Protein AF-A0A8K1H179-F1 (afdb_monomer_lite)

Structure (mmCIF, N/CA/C/O backbone):
data_AF-A0A8K1H179-F1
#
_entry.id   AF-A0A8K1H179-F1
#
loop_
_atom_site.group_PDB
_atom_site.id
_atom_site.type_symbol
_atom_site.label_atom_id
_atom_site.label_alt_id
_atom_site.label_comp_id
_atom_site.label_asym_id
_atom_site.label_entity_id
_atom_site.label_seq_id
_atom_site.pdbx_PDB_ins_code
_atom_site.Cartn_x
_atom_site.Cartn_y
_atom_site.Cartn_z
_atom_site.occupancy
_atom_site.B_iso_or_equiv
_atom_site.auth_seq_id
_atom_site.auth_comp_id
_atom_site.auth_asym_id
_atom_site.auth_atom_id
_atom_site.pdbx_PDB_model_num
ATOM 1 N N . MET A 1 1 ? -8.768 -0.329 31.921 1.00 47.44 1 MET A N 1
ATOM 2 C CA . MET A 1 1 ? -7.854 0.063 30.823 1.00 47.44 1 MET A CA 1
ATOM 3 C C . MET A 1 1 ? -7.471 -1.113 29.914 1.00 47.44 1 MET A C 1
ATOM 5 O O . MET A 1 1 ? -7.525 -0.933 28.707 1.00 47.44 1 MET A O 1
ATOM 9 N N . SER A 1 2 ? -7.190 -2.325 30.430 1.00 61.22 2 SER A N 1
ATOM 10 C CA . SER A 1 2 ? -6.716 -3.461 29.601 1.00 61.22 2 SER A CA 1
ATOM 11 C C . SER A 1 2 ? -7.676 -3.922 28.488 1.00 61.22 2 SER A C 1
ATOM 13 O O . SER A 1 2 ? -7.242 -4.126 27.359 1.00 61.22 2 SER A O 1
ATOM 15 N N . LYS A 1 3 ? -8.986 -4.017 28.760 1.00 60.38 3 LYS A N 1
ATOM 16 C CA . LYS A 1 3 ? -9.976 -4.517 27.784 1.00 60.38 3 LYS A CA 1
ATOM 17 C C . LYS A 1 3 ? -10.164 -3.601 26.563 1.00 60.38 3 LYS A C 1
ATOM 19 O O . LYS A 1 3 ? -10.427 -4.090 25.474 1.00 60.38 3 LYS A O 1
ATOM 24 N N . LEU A 1 4 ? -10.004 -2.283 26.726 1.00 60.94 4 LEU A N 1
ATOM 25 C CA . LEU A 1 4 ? -10.132 -1.318 25.624 1.00 60.94 4 LEU A CA 1
ATOM 26 C C . LEU A 1 4 ? -8.910 -1.369 24.698 1.00 60.94 4 LEU A C 1
ATOM 28 O O . LEU A 1 4 ? -9.071 -1.432 23.484 1.00 60.94 4 LEU A O 1
ATOM 32 N N . ASN A 1 5 ? -7.707 -1.438 25.276 1.00 73.69 5 ASN A N 1
ATOM 33 C CA . ASN A 1 5 ? -6.470 -1.617 24.512 1.00 73.69 5 ASN A CA 1
ATOM 34 C C . ASN A 1 5 ? -6.493 -2.931 23.720 1.00 73.69 5 ASN A C 1
ATOM 36 O O . ASN A 1 5 ? -6.040 -2.974 22.581 1.00 73.69 5 ASN A O 1
ATOM 40 N N . GLN A 1 6 ? -7.085 -3.984 24.290 1.00 77.19 6 GLN A N 1
ATOM 41 C CA . GLN A 1 6 ? -7.263 -5.261 23.608 1.00 77.19 6 GLN A CA 1
ATOM 42 C C . GLN A 1 6 ? -8.218 -5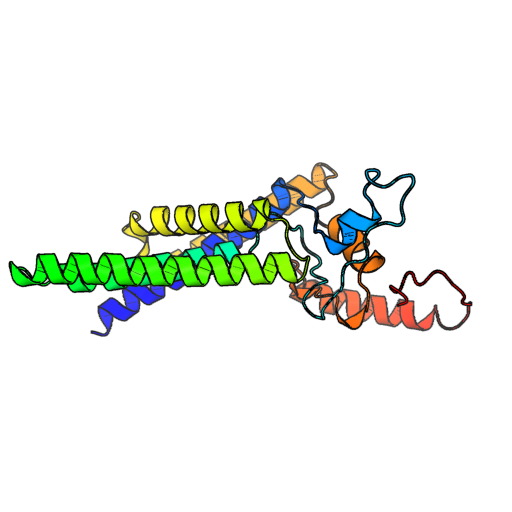.162 22.407 1.00 77.19 6 GLN A C 1
ATOM 44 O O . GLN A 1 6 ? -7.924 -5.727 21.356 1.00 77.19 6 GLN A O 1
ATOM 49 N N . VAL A 1 7 ? -9.329 -4.425 22.523 1.00 79.31 7 VAL A N 1
ATOM 50 C CA . VAL A 1 7 ? -10.270 -4.216 21.406 1.00 79.31 7 VAL A CA 1
ATOM 51 C C . VAL A 1 7 ? -9.622 -3.404 20.285 1.00 79.31 7 VAL A C 1
ATOM 53 O O . VAL A 1 7 ? -9.700 -3.808 19.128 1.00 79.31 7 VAL A O 1
ATOM 56 N N . VAL A 1 8 ? -8.938 -2.304 20.614 1.00 82.19 8 VAL A N 1
ATOM 57 C CA . VAL A 1 8 ? -8.233 -1.476 19.619 1.00 82.19 8 VAL A CA 1
ATOM 58 C C . VAL A 1 8 ? -7.116 -2.273 18.947 1.00 82.19 8 VAL A C 1
ATOM 60 O O . VAL A 1 8 ? -7.053 -2.308 17.723 1.00 82.19 8 VAL A O 1
ATOM 63 N N . GLY A 1 9 ? -6.297 -2.995 19.716 1.00 82.62 9 GLY A N 1
ATOM 64 C CA . GLY A 1 9 ? -5.246 -3.852 19.162 1.00 82.62 9 GLY A CA 1
ATOM 65 C C . GLY A 1 9 ? -5.798 -4.952 18.251 1.00 82.62 9 GLY A C 1
ATOM 66 O O . GLY A 1 9 ? -5.264 -5.189 17.173 1.00 82.62 9 GLY A O 1
ATOM 67 N N . THR A 1 10 ? -6.922 -5.570 18.626 1.00 82.06 10 THR A N 1
ATOM 68 C CA . THR A 1 10 ? -7.594 -6.576 17.787 1.00 82.06 10 THR A CA 1
ATOM 69 C C . THR A 1 10 ? -8.101 -5.963 16.481 1.00 82.06 10 THR A C 1
ATOM 71 O O . THR A 1 10 ? -7.884 -6.538 15.417 1.00 82.06 10 THR A O 1
ATOM 74 N N . LYS A 1 11 ? -8.718 -4.773 16.532 1.00 82.50 11 LYS A N 1
ATOM 75 C CA . LYS A 1 11 ? -9.132 -4.034 15.329 1.00 82.50 11 LYS A CA 1
ATOM 76 C C . LYS A 1 11 ? -7.948 -3.736 14.413 1.00 82.50 11 LYS A C 1
ATOM 78 O O . LYS A 1 11 ? -8.041 -3.984 13.218 1.00 82.50 11 LYS A O 1
ATOM 83 N N . MET A 1 12 ? -6.835 -3.256 14.969 1.00 85.00 12 MET A N 1
ATOM 84 C CA . MET A 1 12 ? -5.631 -2.948 14.194 1.00 85.00 12 MET A CA 1
ATOM 85 C C . MET A 1 12 ? -5.096 -4.179 13.458 1.00 85.00 12 MET A C 1
ATOM 87 O O . MET A 1 12 ? -4.780 -4.081 12.278 1.00 85.00 12 MET A O 1
ATOM 91 N N . ILE A 1 13 ? -5.048 -5.340 14.122 1.00 85.38 13 ILE A N 1
ATOM 92 C CA . ILE A 1 13 ? -4.615 -6.597 13.493 1.00 85.38 13 ILE A CA 1
ATOM 93 C C . ILE A 1 13 ? -5.549 -6.971 12.338 1.00 85.38 13 ILE A C 1
ATOM 95 O O . ILE A 1 13 ? -5.079 -7.288 11.250 1.00 85.38 13 ILE A O 1
ATOM 99 N N . TRP A 1 14 ? -6.867 -6.907 12.541 1.00 86.31 14 TRP A N 1
ATOM 100 C CA . TRP A 1 14 ? -7.834 -7.237 11.490 1.00 86.31 14 TRP A CA 1
ATOM 101 C C . TRP A 1 14 ? -7.740 -6.315 10.282 1.00 86.31 14 TRP A C 1
ATOM 103 O O . TRP A 1 14 ? -7.722 -6.789 9.148 1.00 86.31 14 TRP A O 1
ATOM 113 N N . VAL A 1 15 ? -7.663 -5.012 10.532 1.00 87.50 15 VAL A N 1
ATOM 114 C CA . VAL A 1 15 ? -7.567 -3.989 9.492 1.00 87.50 15 VAL A CA 1
ATOM 115 C C . VAL A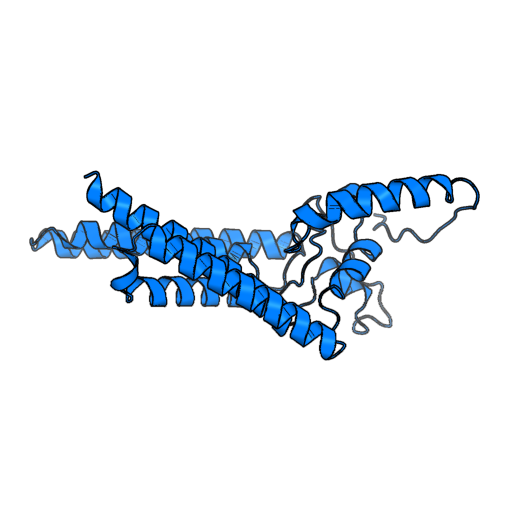 1 15 ? -6.243 -4.100 8.731 1.00 87.50 15 VAL A C 1
ATOM 117 O O . VAL A 1 15 ? -6.239 -3.923 7.516 1.00 87.50 15 VAL A O 1
ATOM 120 N N . ALA A 1 16 ? -5.147 -4.471 9.400 1.00 87.75 16 ALA A N 1
ATOM 121 C CA . ALA A 1 16 ? -3.875 -4.767 8.742 1.00 87.75 16 ALA A CA 1
ATOM 122 C C . ALA A 1 16 ? -3.967 -6.021 7.857 1.00 87.75 16 ALA A C 1
ATOM 124 O O . ALA A 1 16 ? -3.700 -5.940 6.664 1.00 87.75 16 ALA A O 1
ATOM 125 N N . VAL A 1 17 ? -4.430 -7.154 8.399 1.00 89.00 17 VAL A N 1
ATOM 126 C CA . VAL A 1 17 ? -4.535 -8.428 7.657 1.00 89.00 17 VAL A CA 1
ATOM 127 C C . VAL A 1 17 ? -5.439 -8.295 6.431 1.00 89.00 17 VAL A C 1
ATOM 129 O O . VAL A 1 17 ? -5.088 -8.730 5.336 1.00 89.00 17 VAL A O 1
ATOM 132 N N . ILE A 1 18 ? -6.614 -7.692 6.602 1.00 88.94 18 ILE A N 1
ATOM 133 C CA . ILE A 1 18 ? -7.578 -7.526 5.512 1.00 88.94 18 ILE A CA 1
ATOM 134 C C . ILE A 1 18 ? -7.112 -6.439 4.541 1.00 88.94 18 ILE A C 1
ATOM 136 O O . ILE A 1 18 ? -7.264 -6.598 3.332 1.00 88.94 18 ILE A O 1
ATOM 140 N N . GLY A 1 19 ? -6.520 -5.356 5.049 1.00 90.19 19 GLY A N 1
ATOM 141 C CA . GLY A 1 19 ? -5.941 -4.295 4.229 1.00 90.19 19 GLY A CA 1
AT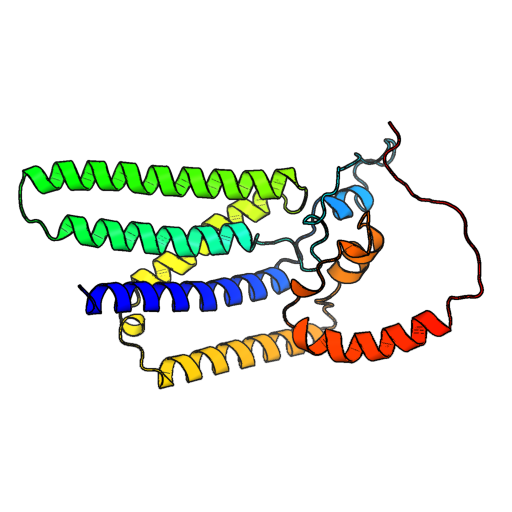OM 142 C C . GLY A 1 19 ? -4.835 -4.814 3.315 1.00 90.19 19 GLY A C 1
ATOM 143 O O . GLY A 1 19 ? -4.870 -4.550 2.114 1.00 90.19 19 GLY A O 1
ATOM 144 N N . ASP A 1 20 ? -3.913 -5.616 3.845 1.00 90.50 20 ASP A N 1
ATOM 145 C CA . ASP A 1 20 ? -2.842 -6.249 3.070 1.00 90.50 20 ASP A CA 1
ATOM 146 C C . ASP A 1 20 ? -3.401 -7.226 2.035 1.00 90.50 20 ASP A C 1
ATOM 148 O O . ASP A 1 20 ? -2.954 -7.247 0.885 1.00 90.50 20 ASP A O 1
ATOM 152 N N . TRP A 1 21 ? -4.429 -7.991 2.406 1.00 93.50 21 TRP A N 1
ATOM 153 C CA . TRP A 1 21 ? -5.114 -8.877 1.474 1.00 93.50 21 TRP A CA 1
ATOM 154 C C . TRP A 1 21 ? -5.761 -8.103 0.318 1.00 93.50 21 TRP A C 1
ATOM 156 O O . TRP A 1 21 ? -5.543 -8.445 -0.843 1.00 93.50 21 TRP A O 1
ATOM 166 N N . PHE A 1 22 ? -6.490 -7.016 0.590 1.00 93.44 22 PHE A N 1
ATOM 167 C CA . PHE A 1 22 ? -7.056 -6.175 -0.469 1.00 93.44 22 PHE A CA 1
ATOM 168 C C . PHE A 1 22 ? -5.966 -5.514 -1.314 1.00 93.44 22 PHE A C 1
ATOM 170 O O . PHE A 1 22 ? -6.097 -5.471 -2.537 1.00 93.44 22 PHE A O 1
ATOM 177 N N . ASN A 1 23 ? -4.873 -5.043 -0.701 1.00 93.38 23 ASN A N 1
ATOM 178 C CA . ASN A 1 23 ? -3.737 -4.492 -1.439 1.00 93.38 23 ASN A CA 1
ATOM 179 C C . ASN A 1 23 ? -3.181 -5.512 -2.436 1.00 93.38 23 ASN A C 1
ATOM 181 O O . ASN A 1 23 ? -2.902 -5.164 -3.584 1.00 93.38 23 ASN A O 1
ATOM 185 N N . LEU A 1 24 ? -3.057 -6.769 -2.008 1.00 91.62 24 LEU A N 1
ATOM 186 C CA . LEU A 1 24 ? -2.592 -7.858 -2.848 1.00 91.62 24 LEU A CA 1
ATOM 187 C C . LEU A 1 24 ? -3.543 -8.122 -4.021 1.00 91.62 24 LEU A C 1
ATOM 189 O O . LEU A 1 24 ? -3.104 -8.135 -5.171 1.00 91.62 24 LEU A O 1
ATOM 193 N N . ILE A 1 25 ? -4.838 -8.292 -3.744 1.00 92.75 25 ILE A N 1
ATOM 194 C CA . ILE A 1 25 ? -5.848 -8.549 -4.778 1.00 92.75 25 ILE A CA 1
ATOM 195 C C . ILE A 1 25 ? -5.900 -7.394 -5.786 1.00 92.75 25 ILE A C 1
ATOM 197 O O . ILE A 1 25 ? -5.886 -7.630 -6.993 1.00 92.75 25 ILE A O 1
ATOM 201 N N . PHE A 1 26 ? -5.878 -6.140 -5.328 1.00 93.19 26 PHE A N 1
ATOM 202 C CA . PHE A 1 26 ? -5.884 -4.987 -6.228 1.00 93.19 26 PHE A CA 1
ATOM 203 C C . PHE A 1 26 ? -4.612 -4.881 -7.069 1.00 93.19 26 PHE A C 1
ATOM 205 O O . PHE A 1 26 ? -4.709 -4.545 -8.247 1.00 93.19 26 PHE A O 1
ATOM 212 N N . LYS A 1 27 ? -3.439 -5.232 -6.531 1.00 92.00 27 LYS A N 1
ATOM 213 C CA . LYS A 1 27 ? -2.199 -5.299 -7.325 1.00 92.00 27 LYS A CA 1
ATOM 214 C C . LYS A 1 27 ? -2.292 -6.277 -8.482 1.00 92.00 27 LYS A C 1
ATOM 216 O O . LYS A 1 27 ? -1.782 -5.984 -9.562 1.00 92.00 27 LYS A O 1
ATOM 221 N N . TRP A 1 28 ? -2.952 -7.407 -8.267 1.00 90.69 28 TRP A N 1
ATOM 222 C CA . TRP A 1 28 ? -3.183 -8.403 -9.306 1.00 90.69 28 TRP A CA 1
ATOM 223 C C . TRP A 1 28 ? -4.234 -7.987 -10.332 1.00 90.69 28 TRP A C 1
ATOM 225 O O . TRP A 1 28 ? -4.175 -8.468 -11.450 1.00 90.69 28 TRP A O 1
ATOM 235 N N . ILE A 1 29 ? -5.172 -7.106 -9.981 1.00 91.94 29 ILE A N 1
ATOM 236 C CA . ILE A 1 29 ? -6.224 -6.641 -10.899 1.00 91.94 29 ILE A CA 1
ATOM 237 C C . ILE A 1 29 ? -5.774 -5.420 -11.708 1.00 91.94 29 ILE A C 1
ATOM 239 O O . ILE A 1 29 ? -6.128 -5.292 -12.875 1.00 91.94 29 ILE A O 1
ATOM 243 N N . LEU A 1 30 ? -5.020 -4.501 -11.099 1.00 92.38 30 LEU A N 1
ATOM 244 C CA . LEU A 1 30 ? -4.744 -3.184 -11.680 1.00 92.38 30 LEU A CA 1
ATOM 245 C C . LEU A 1 30 ? -3.488 -3.130 -12.558 1.00 92.38 30 LEU A C 1
ATOM 247 O O . LEU A 1 30 ? -3.302 -2.131 -13.246 1.00 92.38 30 LEU A O 1
ATOM 251 N N . PHE A 1 31 ? -2.611 -4.141 -12.512 1.00 90.50 31 PHE A N 1
ATOM 252 C CA . PHE A 1 31 ? -1.390 -4.219 -13.339 1.00 90.50 31 PHE A CA 1
ATOM 253 C C . PHE A 1 31 ? -0.568 -2.915 -13.363 1.00 90.50 31 PHE A C 1
ATOM 255 O O . PHE A 1 31 ? -0.019 -2.501 -14.381 1.00 90.50 31 PHE A O 1
ATOM 262 N N . GLY A 1 32 ? -0.469 -2.238 -12.216 1.00 92.62 32 GLY A N 1
ATOM 263 C CA . GLY A 1 32 ? 0.179 -0.931 -12.152 1.00 92.62 32 GLY A CA 1
ATOM 264 C C . GLY A 1 32 ? 1.680 -0.995 -12.446 1.00 92.62 32 GLY A C 1
ATOM 265 O O . GLY A 1 32 ? 2.419 -1.692 -11.749 1.00 92.62 32 GLY A O 1
ATOM 266 N N . HIS A 1 33 ? 2.149 -0.203 -13.411 1.00 94.12 33 HIS A N 1
ATOM 267 C CA . HIS A 1 33 ? 3.579 0.040 -13.627 1.00 94.12 33 HIS A CA 1
ATOM 268 C C . HIS A 1 33 ? 4.194 0.877 -12.493 1.00 94.12 33 HIS A C 1
ATOM 270 O O . HIS A 1 33 ? 3.481 1.549 -11.744 1.00 94.12 33 HIS A O 1
ATOM 276 N N . ARG A 1 34 ? 5.526 0.867 -12.384 1.00 94.38 34 ARG A N 1
ATOM 277 C CA . ARG A 1 34 ? 6.293 1.742 -11.492 1.00 94.38 34 ARG A CA 1
ATOM 278 C C . ARG A 1 34 ? 7.133 2.726 -12.298 1.00 94.38 34 ARG A C 1
ATOM 280 O O . ARG A 1 34 ? 7.608 2.341 -13.366 1.00 94.38 34 ARG A O 1
ATOM 287 N N . PRO A 1 35 ? 7.351 3.951 -11.792 1.00 94.19 35 PRO A N 1
ATOM 288 C CA . PRO A 1 35 ? 8.087 4.981 -12.520 1.00 94.19 35 PRO A CA 1
ATOM 289 C C . PRO A 1 35 ? 9.471 4.537 -13.016 1.00 94.19 35 PRO A C 1
ATOM 291 O O . PRO A 1 35 ? 9.768 4.747 -14.189 1.00 94.19 35 PRO A O 1
ATOM 294 N N . TYR A 1 36 ? 10.270 3.866 -12.174 1.00 90.75 36 TYR A N 1
ATOM 295 C CA . TYR A 1 36 ? 11.667 3.538 -12.501 1.00 90.75 36 TYR A CA 1
ATOM 296 C C . TYR A 1 36 ? 11.851 2.630 -13.729 1.00 90.75 36 TYR A C 1
ATOM 298 O O . TYR A 1 36 ? 12.811 2.813 -14.471 1.00 90.75 36 TYR A O 1
ATOM 306 N N . TRP A 1 37 ? 10.934 1.688 -13.987 1.00 91.75 37 TRP A N 1
ATOM 307 C CA . TRP A 1 37 ? 10.954 0.906 -15.233 1.00 91.75 37 TRP A CA 1
ATOM 308 C C . TRP A 1 37 ? 10.079 1.519 -16.322 1.00 91.75 37 TRP A C 1
ATOM 310 O O . TRP A 1 37 ? 10.368 1.374 -17.504 1.00 91.75 37 TRP A O 1
ATOM 320 N N . TRP A 1 38 ? 8.995 2.201 -15.950 1.00 93.62 38 TRP A N 1
ATOM 321 C CA . TRP A 1 38 ? 8.059 2.769 -16.916 1.00 93.62 38 TRP A CA 1
ATOM 322 C C . TRP A 1 38 ? 8.716 3.843 -17.782 1.00 93.62 38 TRP A C 1
ATOM 324 O O . TRP A 1 38 ? 8.476 3.872 -18.984 1.00 93.62 38 TRP A O 1
ATOM 334 N N . VAL A 1 39 ? 9.581 4.678 -17.196 1.00 91.69 39 VAL A N 1
ATOM 335 C CA . VAL A 1 39 ? 10.298 5.733 -17.930 1.00 91.69 39 VAL A CA 1
ATOM 336 C C . VAL A 1 39 ? 11.211 5.174 -19.028 1.00 91.69 39 VAL A C 1
ATOM 338 O O . VAL A 1 39 ? 11.448 5.845 -20.025 1.00 91.69 39 VAL A O 1
ATOM 341 N N . GLN A 1 40 ? 11.680 3.934 -18.870 1.00 88.81 40 GLN A N 1
ATOM 342 C CA . GLN A 1 40 ? 12.571 3.267 -19.821 1.00 88.81 40 GLN A CA 1
ATOM 343 C C . GLN A 1 40 ? 11.812 2.527 -20.931 1.00 88.81 40 GLN A C 1
ATOM 345 O O . GLN A 1 40 ? 12.361 2.261 -21.995 1.00 88.81 40 GLN A O 1
ATOM 350 N N . GLU A 1 41 ? 10.549 2.171 -20.688 1.00 88.81 41 GLU A N 1
ATOM 351 C CA . GLU A 1 41 ? 9.722 1.397 -21.623 1.00 88.81 41 GLU A CA 1
ATOM 352 C C . GLU A 1 41 ? 8.685 2.247 -22.366 1.00 88.81 41 GLU A C 1
ATOM 354 O O . GLU A 1 41 ? 8.013 1.759 -23.274 1.00 88.81 41 GLU A O 1
ATOM 359 N N . THR A 1 42 ? 8.507 3.502 -21.960 1.00 87.25 42 THR A N 1
ATOM 360 C CA . THR A 1 42 ? 7.517 4.394 -22.556 1.00 87.25 42 THR A CA 1
ATOM 361 C C . THR A 1 42 ? 7.997 4.963 -23.889 1.00 87.25 42 THR A C 1
ATOM 363 O O . THR A 1 42 ? 9.129 5.413 -24.024 1.00 87.25 42 THR A O 1
ATOM 366 N N . MET A 1 43 ? 7.093 5.024 -24.869 1.00 83.31 43 MET A N 1
ATOM 367 C CA . MET A 1 43 ? 7.359 5.606 -26.194 1.00 83.31 43 MET A CA 1
ATOM 368 C C . MET A 1 43 ? 7.120 7.124 -26.234 1.00 83.31 43 MET A C 1
ATOM 370 O O . MET A 1 43 ? 7.091 7.717 -27.308 1.00 83.31 43 MET A O 1
ATOM 374 N N . ILE A 1 44 ? 6.899 7.760 -25.077 1.00 85.00 44 ILE A N 1
ATOM 375 C CA . ILE A 1 44 ? 6.585 9.195 -24.966 1.00 85.00 44 ILE A CA 1
ATOM 376 C C . ILE A 1 44 ? 7.810 10.075 -25.274 1.00 85.00 44 ILE A C 1
ATOM 378 O O . ILE A 1 44 ? 7.646 11.223 -25.682 1.00 85.00 44 ILE A O 1
ATOM 382 N N . TYR A 1 45 ? 9.025 9.529 -25.162 1.00 78.12 45 TYR A N 1
ATOM 383 C CA . TYR A 1 45 ? 10.283 10.235 -25.427 1.00 78.12 45 TYR A CA 1
ATOM 384 C C . TYR A 1 45 ? 11.031 9.656 -26.648 1.00 78.12 45 TYR A C 1
ATOM 386 O O . TYR A 1 45 ? 12.158 9.198 -26.507 1.00 78.12 45 TYR A O 1
ATOM 394 N N . PRO A 1 46 ? 10.456 9.641 -27.869 1.00 65.12 46 PRO A N 1
ATOM 395 C CA . PRO A 1 46 ? 11.083 8.963 -29.009 1.00 65.12 46 PRO A CA 1
ATOM 396 C C . PRO A 1 46 ? 12.329 9.690 -29.547 1.00 65.12 46 PRO A C 1
ATOM 398 O O . PRO A 1 46 ? 13.180 9.060 -30.163 1.00 65.12 46 PRO A O 1
ATOM 401 N N . ASN A 1 47 ? 12.446 11.002 -29.305 1.00 69.50 47 ASN A N 1
ATOM 402 C CA . ASN A 1 47 ? 13.521 11.864 -29.823 1.00 69.50 47 ASN A CA 1
ATOM 403 C C . ASN A 1 47 ? 14.320 12.570 -28.711 1.00 69.50 47 ASN A C 1
ATOM 405 O O . ASN A 1 47 ? 15.046 13.526 -28.976 1.00 69.50 47 ASN A O 1
ATOM 409 N N . GLN A 1 48 ? 14.139 12.155 -27.458 1.00 67.31 48 GLN A N 1
ATOM 410 C CA . GLN A 1 48 ? 14.857 12.680 -26.298 1.00 67.31 48 GLN A CA 1
ATOM 411 C C . GLN A 1 48 ? 15.388 11.496 -25.499 1.00 67.31 48 GLN A C 1
ATOM 413 O O . GLN A 1 48 ? 14.737 10.457 -25.439 1.00 67.31 48 GLN A O 1
ATOM 418 N N . SER A 1 49 ? 16.559 11.644 -24.880 1.00 74.94 49 SER A N 1
ATOM 419 C CA . SER A 1 49 ? 17.028 10.660 -23.906 1.00 74.94 49 SER A CA 1
ATOM 420 C C . SER A 1 49 ? 15.980 10.522 -22.802 1.00 74.94 49 SER A C 1
ATOM 422 O O . SER A 1 49 ? 15.571 11.535 -22.224 1.00 74.94 49 SER A O 1
ATOM 424 N N . SER A 1 50 ? 15.540 9.292 -22.524 1.00 77.88 50 SER A N 1
ATOM 425 C CA . SER A 1 50 ? 14.603 9.017 -21.434 1.00 77.88 50 SER A CA 1
ATOM 426 C C . SER A 1 50 ? 15.093 9.677 -20.142 1.00 77.88 50 SER A C 1
ATOM 428 O O . SER A 1 50 ? 16.291 9.603 -19.850 1.00 77.88 50 SER A O 1
ATOM 430 N N . PRO A 1 51 ? 14.206 10.322 -19.363 1.00 82.19 51 PRO A N 1
ATOM 431 C CA . PRO A 1 51 ? 14.603 10.955 -18.115 1.00 82.19 51 PRO A CA 1
ATOM 432 C C . PRO A 1 51 ? 15.345 9.971 -17.209 1.00 82.19 51 PRO A C 1
ATOM 434 O O . PRO A 1 51 ? 14.838 8.888 -16.903 1.00 82.19 51 PRO A O 1
ATOM 437 N N . CYS A 1 52 ? 16.540 10.360 -16.769 1.00 81.94 52 CYS A N 1
ATOM 438 C CA . CYS A 1 52 ? 17.239 9.633 -15.725 1.00 81.94 52 CYS A CA 1
ATOM 439 C C . CYS A 1 52 ? 16.463 9.772 -14.410 1.00 81.94 52 CYS A C 1
ATOM 441 O O . CYS A 1 52 ? 16.184 10.885 -13.963 1.00 81.94 52 CYS A O 1
ATOM 443 N N . LEU A 1 53 ? 16.140 8.642 -13.783 1.00 86.56 53 LEU A N 1
ATOM 444 C CA . LEU A 1 53 ? 15.608 8.607 -12.426 1.00 86.56 53 LEU A CA 1
ATOM 445 C C . LEU A 1 53 ? 16.672 8.033 -11.498 1.00 86.56 53 LEU A C 1
ATOM 447 O O . LEU A 1 53 ? 17.137 6.912 -11.712 1.00 86.56 53 LEU A O 1
ATOM 451 N N . GLU A 1 54 ? 17.013 8.777 -10.449 1.00 88.69 54 GLU A N 1
ATOM 452 C CA . GLU A 1 54 ? 17.839 8.250 -9.368 1.00 88.69 54 GLU A CA 1
ATOM 453 C C . GLU A 1 54 ? 17.134 7.070 -8.690 1.00 88.69 54 GLU A C 1
ATOM 455 O O . GLU A 1 54 ? 15.943 7.127 -8.364 1.00 88.69 54 GLU A O 1
ATOM 460 N N . GLN A 1 55 ? 17.881 5.987 -8.474 1.00 90.19 55 GLN A N 1
ATOM 461 C CA . GLN A 1 55 ? 17.396 4.805 -7.771 1.00 90.19 55 GLN A CA 1
ATOM 462 C C . GLN A 1 55 ? 18.125 4.649 -6.437 1.00 90.19 55 GLN A C 1
ATOM 464 O O . GLN A 1 55 ? 19.348 4.679 -6.360 1.00 90.19 55 GLN A O 1
ATOM 469 N N . PHE A 1 56 ? 17.342 4.417 -5.391 1.00 89.75 56 PHE A N 1
ATOM 470 C CA . PHE A 1 56 ? 17.789 4.095 -4.034 1.00 89.75 56 PHE A CA 1
ATOM 471 C C . PHE A 1 56 ? 17.609 2.595 -3.735 1.00 89.75 56 PHE A C 1
ATOM 473 O O . PHE A 1 56 ? 16.772 1.959 -4.385 1.00 89.75 56 PHE A O 1
ATOM 480 N N . PRO A 1 57 ? 18.244 2.038 -2.684 1.00 88.56 57 PRO A N 1
ATOM 481 C CA . PRO A 1 57 ? 18.088 0.628 -2.294 1.00 88.56 57 PRO A CA 1
ATOM 482 C C . PRO A 1 57 ? 16.645 0.142 -2.091 1.00 88.56 57 PRO A C 1
ATOM 484 O O . PRO A 1 57 ? 16.345 -1.039 -2.232 1.00 88.56 57 PRO A O 1
ATOM 487 N N . ILE A 1 58 ? 15.725 1.058 -1.786 1.00 88.06 58 ILE A N 1
ATOM 488 C CA . ILE A 1 58 ? 14.296 0.772 -1.587 1.00 88.06 58 ILE A CA 1
ATOM 489 C C . ILE A 1 58 ? 13.438 0.959 -2.853 1.00 88.06 58 ILE A C 1
ATOM 491 O O . ILE A 1 58 ? 12.216 0.842 -2.793 1.00 88.06 58 ILE A O 1
ATOM 495 N N . THR A 1 59 ? 14.054 1.262 -3.999 1.00 89.88 59 THR A N 1
ATOM 496 C CA . THR A 1 59 ? 13.348 1.586 -5.254 1.00 89.88 59 THR A CA 1
ATOM 497 C C . THR A 1 59 ? 12.893 0.336 -5.999 1.00 89.88 59 THR A C 1
ATOM 499 O O . THR A 1 59 ? 11.779 0.283 -6.526 1.00 89.88 59 THR A O 1
ATOM 502 N N . CYS A 1 60 ? 13.732 -0.701 -6.011 1.00 89.19 60 CYS A N 1
ATOM 503 C CA . CYS A 1 60 ? 13.548 -1.893 -6.835 1.00 89.19 60 CYS A CA 1
ATOM 504 C C . CYS A 1 60 ? 12.590 -2.921 -6.218 1.00 89.19 60 CYS A C 1
ATOM 506 O O . CYS A 1 60 ? 12.919 -4.091 -6.003 1.00 89.19 60 CYS A O 1
ATOM 508 N N . GLU A 1 61 ? 11.367 -2.490 -5.929 1.00 89.44 61 GLU A N 1
ATOM 509 C CA . GLU A 1 61 ? 10.281 -3.401 -5.581 1.00 89.44 61 GLU A CA 1
ATOM 510 C C . GLU A 1 61 ? 9.822 -4.190 -6.812 1.00 89.44 61 GLU A C 1
ATOM 512 O O . GLU A 1 61 ? 9.752 -3.655 -7.920 1.00 89.44 61 GLU A O 1
ATOM 517 N N . THR A 1 62 ? 9.476 -5.462 -6.608 1.00 87.62 62 THR A N 1
ATOM 518 C CA . THR A 1 62 ? 9.230 -6.417 -7.701 1.00 87.62 62 THR A CA 1
ATOM 519 C C . THR A 1 62 ? 7.751 -6.626 -8.021 1.00 87.62 62 THR A C 1
ATOM 521 O O . THR A 1 62 ? 7.415 -7.048 -9.127 1.00 87.62 62 THR A O 1
ATOM 524 N N . GLY A 1 63 ? 6.851 -6.322 -7.080 1.00 86.56 63 GLY A N 1
ATOM 525 C CA . GLY A 1 63 ? 5.403 -6.403 -7.295 1.00 86.56 63 GLY A CA 1
ATOM 526 C C . GLY A 1 63 ? 4.822 -5.197 -8.058 1.00 86.56 63 GLY A C 1
ATOM 527 O O . GLY A 1 63 ? 5.459 -4.137 -8.089 1.00 86.56 63 GLY A O 1
ATOM 528 N N . PRO A 1 64 ? 3.591 -5.310 -8.599 1.00 91.12 64 PRO A N 1
ATOM 529 C CA . PRO A 1 64 ? 2.885 -4.202 -9.245 1.00 91.12 64 PRO A CA 1
ATOM 530 C C . PRO A 1 64 ? 2.746 -2.966 -8.343 1.00 91.12 64 PRO A C 1
ATOM 532 O O . PRO A 1 64 ? 2.654 -3.072 -7.116 1.00 91.12 64 PRO A O 1
ATOM 535 N N . GLY A 1 65 ? 2.721 -1.782 -8.954 1.00 91.25 65 GLY A N 1
ATOM 536 C CA . GLY A 1 65 ? 2.740 -0.491 -8.260 1.00 91.25 65 GLY A CA 1
ATOM 537 C C . GLY A 1 65 ? 1.382 0.014 -7.758 1.00 91.25 65 GLY A C 1
ATOM 538 O O . GLY A 1 65 ? 1.352 0.923 -6.933 1.00 91.25 65 GLY A O 1
ATOM 539 N N . SER A 1 66 ? 0.253 -0.531 -8.220 1.00 93.31 66 SER A N 1
ATOM 540 C CA . SER A 1 66 ? -1.086 -0.000 -7.898 1.00 93.31 66 SER A CA 1
ATOM 541 C C . SER A 1 66 ? -1.925 -0.961 -7.058 1.00 93.31 66 SER A C 1
ATOM 543 O O . SER A 1 66 ? -2.094 -2.091 -7.496 1.00 93.31 66 SER A O 1
ATOM 545 N N . PRO A 1 67 ? -2.529 -0.526 -5.937 1.00 95.44 67 PRO A N 1
ATOM 546 C CA . PRO A 1 67 ? -2.265 0.713 -5.204 1.00 95.44 67 PRO A CA 1
ATOM 547 C C . PRO A 1 67 ? -1.004 0.594 -4.330 1.00 95.44 67 PRO A C 1
ATOM 549 O O . PRO A 1 67 ? -0.508 -0.504 -4.052 1.00 95.44 67 PRO A O 1
ATOM 552 N N . SER A 1 68 ? -0.490 1.728 -3.846 1.00 95.38 68 SER A N 1
ATOM 553 C CA . SER A 1 68 ? 0.667 1.713 -2.947 1.00 95.38 68 SER A CA 1
ATOM 554 C C . SER A 1 68 ? 0.326 1.062 -1.604 1.00 95.38 68 SER A C 1
ATOM 556 O O . SER A 1 68 ? -0.500 1.575 -0.852 1.00 95.38 68 SER A O 1
ATOM 558 N N . GLY A 1 69 ? 0.999 -0.050 -1.288 1.00 93.06 69 GLY A N 1
ATOM 559 C CA . GLY A 1 69 ? 0.822 -0.762 -0.016 1.00 93.06 69 GLY A CA 1
ATOM 560 C C . GLY A 1 69 ? 1.252 0.061 1.198 1.00 93.06 69 GLY A C 1
ATOM 561 O O . GLY A 1 69 ? 0.587 0.023 2.223 1.00 93.06 69 GLY A O 1
ATOM 562 N N . HIS A 1 70 ? 2.291 0.890 1.058 1.00 93.31 70 HIS A N 1
ATOM 563 C CA . HIS A 1 70 ? 2.738 1.791 2.124 1.00 93.31 70 HIS A CA 1
ATOM 564 C C . HIS A 1 70 ? 1.671 2.842 2.462 1.00 93.31 70 HIS A C 1
ATOM 566 O O . HIS A 1 70 ? 1.343 3.038 3.630 1.00 93.31 70 HIS A O 1
ATOM 572 N N . ALA A 1 71 ? 1.092 3.485 1.442 1.00 96.25 71 ALA A N 1
ATOM 573 C CA . ALA A 1 71 ? 0.037 4.478 1.631 1.00 96.25 71 ALA A CA 1
ATOM 574 C C . ALA A 1 71 ? -1.261 3.843 2.162 1.00 96.25 71 ALA A C 1
ATOM 576 O O . ALA A 1 71 ? -1.882 4.366 3.088 1.00 96.25 71 ALA A O 1
ATOM 577 N N . MET A 1 72 ? -1.647 2.685 1.619 1.00 96.12 72 MET A N 1
ATOM 578 C CA . MET A 1 72 ? -2.833 1.946 2.055 1.00 96.12 72 MET A CA 1
ATOM 579 C C . MET A 1 72 ? -2.702 1.433 3.490 1.00 96.12 72 MET A C 1
ATOM 581 O O . MET A 1 72 ? -3.577 1.698 4.304 1.00 96.12 72 MET A O 1
ATOM 585 N N . GLY A 1 73 ? -1.599 0.766 3.831 1.00 93.12 73 GLY A N 1
ATOM 586 C CA . GLY A 1 73 ? -1.355 0.253 5.179 1.00 93.12 73 GLY A CA 1
ATOM 587 C C . GLY A 1 73 ? -1.254 1.370 6.220 1.00 93.12 73 GLY A C 1
ATOM 588 O O . GLY A 1 73 ? -1.909 1.302 7.261 1.00 93.12 73 GLY A O 1
ATOM 589 N N . SER A 1 74 ? -0.505 2.439 5.916 1.00 94.75 74 SER A N 1
ATOM 590 C CA . SER A 1 74 ? -0.387 3.613 6.793 1.00 94.75 74 SER A CA 1
ATOM 591 C C . SER A 1 74 ? -1.748 4.254 7.068 1.00 94.75 74 SER A C 1
ATOM 593 O O . SER A 1 74 ? -2.106 4.467 8.226 1.00 94.75 74 SER A O 1
ATOM 595 N N . SER A 1 75 ? -2.529 4.540 6.022 1.00 96.25 75 SER A N 1
ATOM 596 C CA . SER A 1 75 ? -3.858 5.140 6.180 1.00 96.25 75 SER A CA 1
ATOM 597 C C . SER A 1 75 ? -4.810 4.230 6.951 1.00 96.25 75 SER A C 1
ATOM 599 O O . SER A 1 75 ? -5.474 4.719 7.859 1.00 96.25 75 SER A O 1
ATOM 601 N N . CYS A 1 76 ? -4.795 2.918 6.697 1.00 93.00 76 CYS A N 1
ATOM 602 C CA . CYS A 1 76 ? -5.561 1.926 7.457 1.00 93.00 76 CYS A CA 1
ATOM 603 C C . CYS A 1 76 ? -5.311 2.034 8.970 1.00 93.00 76 CYS A C 1
ATOM 605 O O . CYS A 1 76 ? -6.233 2.209 9.767 1.00 93.00 76 CYS A O 1
ATOM 607 N N . VAL A 1 77 ? -4.041 1.935 9.373 1.00 91.25 77 VAL A N 1
ATOM 608 C CA . VAL A 1 77 ? -3.652 1.877 10.788 1.00 91.25 77 VAL A CA 1
ATOM 609 C C . VAL A 1 77 ? -3.904 3.211 11.482 1.00 91.25 77 VAL A C 1
ATOM 611 O O . VAL A 1 77 ? -4.503 3.241 12.559 1.00 91.25 77 VAL A O 1
ATOM 614 N N . TRP A 1 78 ? -3.485 4.321 10.870 1.00 93.88 78 TRP A N 1
ATOM 615 C CA . TRP A 1 78 ? -3.652 5.645 11.466 1.00 93.88 78 TRP A CA 1
ATOM 616 C C . TRP A 1 78 ? -5.117 6.060 11.571 1.00 93.88 78 TRP A C 1
ATOM 618 O O . TRP A 1 78 ? -5.478 6.719 12.544 1.00 93.88 78 TRP A O 1
ATOM 628 N N . TYR A 1 79 ? -5.971 5.636 10.636 1.00 95.06 79 TYR A N 1
ATOM 629 C CA . TYR A 1 79 ? -7.412 5.873 10.717 1.00 95.06 79 TYR A CA 1
ATOM 630 C C . TYR A 1 79 ? -7.998 5.224 11.974 1.00 95.06 79 TYR A C 1
ATOM 632 O O . TYR A 1 79 ? -8.621 5.908 12.783 1.00 95.06 79 TYR A O 1
ATOM 640 N N . VAL A 1 80 ? -7.716 3.932 12.197 1.00 91.38 80 VAL A N 1
ATOM 641 C CA . VAL A 1 80 ? -8.169 3.196 13.393 1.00 91.38 80 VAL A CA 1
ATOM 642 C C . VAL A 1 80 ? -7.625 3.821 14.679 1.00 91.38 80 VAL A C 1
ATOM 644 O O . VAL A 1 80 ? -8.342 3.915 15.674 1.00 91.38 80 VAL A O 1
ATOM 647 N N . MET A 1 81 ? -6.365 4.269 14.683 1.00 91.00 81 MET A N 1
ATOM 648 C CA . MET A 1 81 ? -5.784 4.950 15.844 1.00 91.00 81 MET A CA 1
ATOM 649 C C . MET A 1 81 ? -6.507 6.266 16.159 1.00 91.00 81 MET A C 1
ATOM 651 O O . MET A 1 81 ? -6.838 6.524 17.318 1.00 91.00 81 MET A O 1
ATOM 655 N N . VAL A 1 82 ? -6.775 7.087 15.140 1.00 93.44 82 VAL A N 1
ATOM 656 C CA . VAL A 1 82 ? -7.457 8.382 15.278 1.00 93.44 82 VAL A CA 1
ATOM 657 C C . VAL A 1 82 ? -8.890 8.188 15.768 1.00 93.44 82 VAL A C 1
ATOM 659 O O . VAL A 1 82 ? -9.291 8.832 16.739 1.00 93.44 82 VAL A O 1
ATOM 662 N N . THR A 1 83 ? -9.657 7.273 15.170 1.00 91.62 83 THR A N 1
ATOM 663 C CA . THR A 1 83 ? -11.045 7.005 15.584 1.00 91.62 83 THR A CA 1
ATOM 664 C C . THR A 1 83 ? -11.126 6.398 16.984 1.00 91.62 83 THR A C 1
ATOM 666 O O . THR A 1 83 ? -11.989 6.791 17.778 1.00 91.62 83 THR A O 1
ATOM 669 N N . ALA A 1 84 ? -10.192 5.516 17.352 1.00 88.88 84 ALA A N 1
ATOM 670 C CA . ALA A 1 84 ? -10.097 4.974 18.706 1.00 88.88 84 ALA A CA 1
ATOM 671 C C . ALA A 1 84 ? -9.772 6.060 19.747 1.00 88.88 84 ALA A C 1
ATOM 673 O O . ALA A 1 84 ? -10.397 6.101 20.811 1.00 88.88 84 ALA A O 1
ATOM 674 N N . ALA A 1 85 ? -8.835 6.963 19.440 1.00 88.88 85 ALA A N 1
ATOM 675 C CA . ALA A 1 85 ? -8.476 8.078 20.315 1.00 88.88 85 ALA A CA 1
ATOM 676 C C . ALA A 1 85 ? -9.632 9.082 20.474 1.00 88.88 85 ALA A C 1
ATOM 678 O O . ALA A 1 85 ? -9.898 9.547 21.582 1.00 88.88 85 ALA A O 1
ATOM 679 N N . LEU A 1 86 ? -10.374 9.367 19.402 1.00 88.81 86 LEU A N 1
ATOM 680 C CA . LEU A 1 86 ? -11.556 10.235 19.455 1.00 88.81 86 LEU A CA 1
ATOM 681 C C . LEU A 1 86 ? -12.704 9.616 20.250 1.00 88.81 86 LEU A C 1
ATOM 683 O O . LEU A 1 86 ? -13.346 10.289 21.052 1.00 88.81 86 LEU A O 1
ATOM 687 N N . SER A 1 87 ? -12.912 8.308 20.123 1.00 83.75 87 SER A N 1
ATOM 688 C CA . SER A 1 87 ? -13.920 7.591 20.912 1.00 83.75 87 SER A CA 1
ATOM 689 C C . SER A 1 87 ? -13.669 7.688 22.423 1.00 83.75 87 SER A C 1
ATOM 691 O O . SER A 1 87 ? -14.605 7.593 23.221 1.00 83.75 87 SER A O 1
ATOM 693 N N . TYR A 1 88 ? -12.419 7.910 22.844 1.00 76.44 88 TYR A N 1
ATOM 694 C CA . TYR A 1 88 ? -12.079 8.135 24.246 1.00 76.44 88 TYR A CA 1
ATOM 695 C C . TYR A 1 88 ? -12.545 9.505 24.752 1.00 76.44 88 TYR A C 1
ATOM 697 O O . TYR A 1 88 ? -13.074 9.601 25.863 1.00 76.44 88 TYR A O 1
ATOM 705 N N . THR A 1 89 ? -12.392 10.560 23.948 1.00 71.81 89 THR A N 1
ATOM 706 C CA . THR A 1 89 ? -12.725 11.930 24.365 1.00 71.81 89 THR A CA 1
ATOM 707 C C . THR A 1 89 ? -14.234 12.170 24.435 1.00 71.81 89 THR A C 1
ATOM 709 O O . THR A 1 89 ? -14.684 12.900 25.314 1.00 71.81 89 THR A O 1
ATOM 712 N N . VAL A 1 90 ? -15.034 11.470 23.620 1.00 67.50 90 VAL A N 1
ATOM 713 C CA . VAL A 1 90 ? -16.514 11.531 23.640 1.00 67.50 90 VAL A CA 1
ATOM 714 C C . VAL A 1 90 ? -17.127 11.013 24.953 1.00 67.50 90 VAL A C 1
ATOM 716 O O . VAL A 1 90 ? -18.254 11.371 25.294 1.00 67.50 90 VAL A O 1
ATOM 719 N N . ARG A 1 91 ? -16.415 10.195 25.743 1.00 61.53 91 ARG A N 1
ATOM 720 C CA . ARG A 1 91 ? -16.966 9.617 26.990 1.00 61.53 91 ARG A CA 1
ATOM 721 C C . ARG A 1 91 ? -17.197 10.644 28.108 1.00 61.53 91 ARG A C 1
ATOM 723 O O . ARG A 1 91 ? -17.860 10.310 29.089 1.00 61.53 91 ARG A O 1
ATOM 730 N N . TRP A 1 92 ? -16.700 11.871 27.966 1.00 59.78 92 TRP A N 1
ATOM 731 C CA . TRP A 1 92 ? -16.837 12.940 28.955 1.00 59.78 92 TRP A CA 1
ATOM 732 C C . TRP A 1 92 ? -18.037 13.836 28.605 1.00 59.78 92 TRP A C 1
ATOM 734 O O . TRP A 1 92 ? -18.016 14.574 27.627 1.00 59.78 92 TRP A O 1
ATOM 744 N N . LYS A 1 93 ? -19.122 13.743 29.388 1.00 55.31 93 LYS A N 1
ATOM 745 C CA . LYS A 1 93 ? -20.417 14.414 29.143 1.00 55.31 93 LYS A CA 1
ATOM 746 C C . LYS A 1 93 ? -20.497 15.836 29.727 1.00 55.31 93 LYS A C 1
ATOM 748 O O . LYS A 1 93 ? -21.445 16.140 30.444 1.00 55.31 93 LYS A O 1
ATOM 753 N N . ASP A 1 94 ? -19.537 16.707 29.431 1.00 70.25 94 ASP A N 1
ATOM 754 C CA . ASP A 1 94 ? -19.565 18.094 29.925 1.00 70.25 94 ASP A CA 1
ATOM 755 C C . ASP A 1 94 ? -19.526 19.130 28.795 1.00 70.25 94 ASP A C 1
ATOM 757 O O . ASP A 1 94 ? -18.973 18.873 27.728 1.00 70.25 94 ASP A O 1
ATOM 761 N N . LYS A 1 95 ? -20.080 20.335 28.998 1.00 64.25 95 LYS A N 1
ATOM 762 C CA . LYS A 1 95 ? -20.064 21.394 27.956 1.00 64.25 95 LYS A CA 1
ATOM 763 C C . LYS A 1 95 ? -18.638 21.783 27.537 1.00 64.25 95 LYS A C 1
ATOM 765 O O . LYS A 1 95 ? -18.397 22.040 26.360 1.00 64.25 95 LYS A O 1
ATOM 770 N N . SER A 1 96 ? -17.689 21.752 28.477 1.00 66.44 96 SER A N 1
ATOM 771 C CA . SER A 1 96 ? -16.249 21.921 28.213 1.00 66.44 96 SER A CA 1
ATOM 772 C C . SER A 1 96 ? -15.674 20.789 27.340 1.00 66.44 96 SER A C 1
ATOM 774 O O . SER A 1 96 ? -14.795 21.010 26.504 1.00 66.44 96 SER A O 1
ATOM 776 N N . ALA A 1 97 ? -16.238 19.582 27.448 1.00 71.81 97 ALA A N 1
ATOM 777 C CA . ALA A 1 97 ? -15.807 18.415 26.687 1.00 71.81 97 ALA A CA 1
ATOM 778 C C . ALA A 1 97 ? -16.158 18.506 25.192 1.00 71.81 97 ALA A C 1
ATOM 780 O O . ALA A 1 97 ? -15.456 17.914 24.379 1.00 71.81 97 ALA A O 1
ATOM 781 N N . VAL A 1 98 ? -17.173 19.286 24.795 1.00 79.56 98 VAL A N 1
ATOM 782 C CA . VAL A 1 98 ? -17.513 19.491 23.372 1.00 79.56 98 VAL A CA 1
ATOM 783 C C . VAL A 1 98 ? -16.435 20.309 22.657 1.00 79.56 98 VAL A C 1
ATOM 785 O O . VAL A 1 98 ? -15.993 19.938 21.566 1.00 79.56 98 VAL A O 1
ATOM 788 N N . THR A 1 99 ? -15.976 21.402 23.275 1.00 82.94 99 THR A N 1
ATOM 789 C CA . THR A 1 99 ? -14.885 22.228 22.733 1.00 82.94 99 THR A CA 1
ATOM 790 C C . THR A 1 99 ? -13.584 21.435 22.690 1.00 82.94 99 THR A C 1
ATOM 792 O O . THR A 1 99 ? -12.911 21.422 21.660 1.00 82.94 99 THR A O 1
ATOM 795 N N . LEU A 1 100 ? -13.269 20.707 23.767 1.00 83.88 100 LEU A N 1
ATOM 796 C CA . LEU A 1 100 ? -12.096 19.839 23.820 1.00 83.88 100 LEU A CA 1
ATOM 797 C C . LEU A 1 100 ? -12.150 18.746 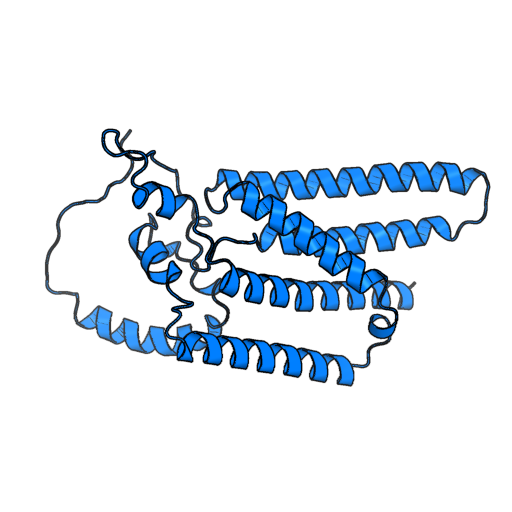22.745 1.00 83.88 100 LEU A C 1
ATOM 799 O O . LEU A 1 100 ? -11.179 18.573 22.018 1.00 83.88 100 LEU A O 1
ATOM 803 N N . HIS A 1 101 ? -13.291 18.073 22.572 1.00 86.44 101 HIS A N 1
ATOM 804 C CA . HIS A 1 101 ? -13.478 17.064 21.529 1.00 86.44 101 HIS A CA 1
ATOM 805 C C . HIS A 1 101 ? -13.248 17.643 20.131 1.00 86.44 101 HIS A C 1
ATOM 807 O O . HIS A 1 101 ? -12.550 17.028 19.331 1.00 86.44 101 HIS A O 1
ATOM 813 N N . ARG A 1 102 ? -13.784 18.833 19.823 1.00 89.25 102 ARG A N 1
ATOM 814 C CA . ARG A 1 102 ? -13.570 19.483 18.518 1.00 89.25 102 ARG A CA 1
ATOM 815 C C . ARG A 1 102 ? -12.094 19.812 18.280 1.00 89.25 102 ARG A C 1
ATOM 817 O O . ARG A 1 102 ? -11.600 19.591 17.177 1.00 89.25 102 ARG A O 1
ATOM 824 N N . LEU A 1 103 ? -11.392 20.305 19.302 1.00 90.62 103 LEU A N 1
ATOM 825 C CA . LEU A 1 103 ? -9.955 20.575 19.221 1.00 90.62 103 LEU A CA 1
ATOM 826 C C . LEU A 1 103 ? -9.156 19.284 19.021 1.00 90.62 103 LEU A C 1
ATOM 828 O O . LEU A 1 103 ? -8.317 19.224 18.128 1.00 90.62 103 LEU A O 1
ATOM 832 N N . THR A 1 104 ? -9.453 18.231 19.788 1.00 90.44 104 THR A N 1
ATOM 833 C CA . THR A 1 104 ? -8.809 16.920 19.626 1.00 90.44 104 THR A CA 1
ATOM 834 C C . THR A 1 104 ? -9.094 16.322 18.250 1.00 90.44 104 THR A C 1
ATOM 836 O O . THR A 1 104 ? -8.181 15.803 17.618 1.00 90.44 104 THR A O 1
ATOM 839 N N . TRP A 1 105 ? -10.327 16.435 17.754 1.00 93.69 105 TRP A N 1
ATOM 840 C CA . TRP A 1 105 ? -10.716 16.012 16.408 1.00 93.69 105 TRP A CA 1
ATOM 841 C C . TRP A 1 105 ? -9.879 16.712 15.347 1.00 93.69 105 TRP A C 1
ATOM 843 O O . TRP A 1 105 ? -9.224 16.043 14.552 1.00 93.69 105 TRP A O 1
ATOM 853 N N . SER A 1 106 ? -9.817 18.043 15.388 1.00 95.31 106 SER A N 1
ATOM 854 C CA . SER A 1 106 ? -9.018 18.806 14.430 1.00 95.31 106 SER A CA 1
ATOM 855 C C . SER A 1 106 ? -7.537 18.438 14.512 1.00 95.31 106 SER A C 1
ATOM 857 O O . SER A 1 106 ? -6.895 18.274 13.483 1.00 95.31 106 SER A O 1
ATOM 859 N N . PHE A 1 107 ? -6.995 18.286 15.719 1.00 95.50 107 PHE A N 1
ATOM 860 C CA . PHE A 1 107 ? -5.588 17.962 15.928 1.00 95.50 107 PHE A CA 1
ATOM 861 C C . PHE A 1 107 ? -5.218 16.572 15.394 1.00 95.50 107 PHE A C 1
ATOM 863 O O . PHE A 1 107 ? -4.255 16.437 14.640 1.00 95.50 107 PHE A O 1
ATOM 870 N N . LEU A 1 108 ? -5.998 15.541 15.735 1.00 96.12 108 LEU A N 1
ATOM 871 C CA . LEU A 1 108 ? -5.717 14.164 15.326 1.00 96.12 108 LEU A CA 1
ATOM 872 C C . LEU A 1 108 ? -5.858 13.968 13.813 1.00 96.12 108 LEU A C 1
ATOM 874 O O . LEU A 1 108 ? -5.016 13.305 13.209 1.00 96.12 108 LEU A O 1
ATOM 878 N N . TRP A 1 109 ? -6.865 14.581 13.183 1.00 97.12 109 TRP A N 1
ATOM 879 C CA . TRP A 1 109 ? -7.013 14.526 11.727 1.00 97.12 109 TRP A CA 1
ATOM 880 C C . TRP A 1 109 ? -5.919 15.298 10.989 1.00 97.12 109 TRP A C 1
ATOM 882 O O . TRP A 1 109 ? -5.456 14.840 9.946 1.00 97.12 109 TRP A O 1
ATOM 892 N N . SER A 1 110 ? -5.444 16.419 11.537 1.00 97.75 110 SER A N 1
ATOM 893 C CA . SER A 1 110 ? -4.275 17.110 10.982 1.00 97.75 110 SER A CA 1
ATOM 894 C C . SER A 1 110 ? -3.024 16.231 11.030 1.00 97.75 110 SER A C 1
ATOM 896 O O . SER A 1 110 ? -2.328 16.121 10.023 1.00 97.75 110 SER A O 1
ATOM 898 N N . ILE A 1 111 ? -2.763 15.547 12.152 1.00 97.31 111 ILE A N 1
ATOM 899 C CA . ILE A 1 111 ? -1.643 14.594 12.257 1.00 97.31 111 ILE A CA 1
ATOM 900 C C . ILE A 1 111 ? -1.788 13.472 11.229 1.00 97.31 111 ILE A C 1
ATOM 902 O O . ILE A 1 111 ? -0.824 13.162 10.532 1.00 97.31 111 ILE A O 1
ATOM 906 N N . PHE A 1 112 ? -2.986 12.893 11.104 1.00 97.75 112 PHE A N 1
ATOM 907 C CA . PHE A 1 112 ? -3.266 11.858 10.112 1.00 97.75 112 PHE A CA 1
ATOM 908 C C . PHE A 1 112 ? -2.848 12.307 8.708 1.00 97.75 112 PHE A C 1
ATOM 910 O O . PHE A 1 112 ? -2.071 11.616 8.050 1.00 97.75 112 PHE A O 1
ATOM 917 N N . TRP A 1 113 ? -3.310 13.480 8.266 1.00 98.19 113 TRP A N 1
ATOM 918 C CA . TRP A 1 113 ? -3.008 13.982 6.927 1.00 98.19 113 TRP A CA 1
ATOM 919 C C . TRP A 1 113 ? -1.536 14.327 6.734 1.00 98.19 113 TRP A C 1
ATOM 921 O O . TRP A 1 113 ? -0.994 14.008 5.679 1.00 98.19 113 TRP A O 1
ATOM 931 N N . ILE A 1 114 ? -0.869 14.895 7.743 1.00 98.31 114 ILE A N 1
ATOM 932 C CA . ILE A 1 114 ? 0.579 15.145 7.695 1.00 98.31 114 ILE A CA 1
ATOM 933 C C . ILE A 1 114 ? 1.325 13.834 7.432 1.00 98.31 114 ILE A C 1
ATOM 935 O O . ILE A 1 114 ? 2.122 13.760 6.500 1.00 98.31 114 ILE A O 1
ATOM 939 N N . ILE A 1 115 ? 1.009 12.777 8.184 1.00 97.25 115 ILE A N 1
ATOM 940 C CA . ILE A 1 115 ? 1.644 11.466 8.020 1.00 97.25 115 ILE A CA 1
ATOM 941 C C . ILE A 1 115 ? 1.353 10.879 6.636 1.00 97.25 115 ILE A C 1
ATOM 943 O O . ILE A 1 115 ? 2.278 10.410 5.972 1.00 97.25 115 ILE A O 1
ATOM 947 N N . GLN A 1 116 ? 0.101 10.926 6.164 1.00 97.81 116 GLN A N 1
ATOM 948 C CA . GLN A 1 116 ? -0.234 10.384 4.842 1.00 97.81 116 GLN A CA 1
ATOM 949 C C . GLN A 1 116 ? 0.461 11.140 3.711 1.00 97.81 116 GLN A C 1
ATOM 951 O O . GLN A 1 116 ? 0.967 10.508 2.785 1.00 97.81 116 GLN A O 1
ATOM 956 N N . ILE A 1 117 ? 0.540 12.469 3.794 1.00 98.12 117 ILE A N 1
ATOM 957 C CA . ILE A 1 117 ? 1.261 13.289 2.818 1.00 98.12 117 ILE A CA 1
ATOM 958 C C . ILE A 1 117 ? 2.749 12.932 2.835 1.00 98.12 117 ILE A C 1
ATOM 960 O O . ILE A 1 117 ? 3.313 12.685 1.771 1.00 98.12 117 ILE A O 1
ATOM 964 N N . SER A 1 118 ? 3.375 12.818 4.011 1.00 97.81 118 SER A N 1
ATOM 965 C CA . SER A 1 118 ? 4.782 12.415 4.127 1.00 97.81 118 SER A CA 1
ATOM 966 C C . SER A 1 118 ? 5.049 11.038 3.514 1.00 97.81 118 SER A C 1
ATOM 968 O O . SER A 1 118 ? 6.014 10.883 2.766 1.00 97.81 118 SER A O 1
ATOM 970 N N . VAL A 1 119 ? 4.182 10.050 3.766 1.00 97.38 119 VAL A N 1
ATOM 971 C CA . VAL A 1 119 ? 4.290 8.714 3.156 1.00 97.38 119 VAL A CA 1
ATOM 972 C C . VAL A 1 119 ? 4.112 8.792 1.639 1.00 97.38 119 VAL A C 1
ATOM 974 O O . VAL A 1 119 ? 4.898 8.205 0.904 1.00 97.38 119 VAL A O 1
ATOM 977 N N . CYS A 1 120 ? 3.123 9.533 1.138 1.00 97.62 120 CYS A N 1
ATOM 978 C CA . CYS A 1 120 ? 2.902 9.672 -0.303 1.00 97.62 120 CYS A CA 1
ATOM 979 C C . CYS A 1 120 ? 4.096 10.334 -1.002 1.00 97.62 120 CYS A C 1
ATOM 981 O O . CYS A 1 120 ? 4.566 9.822 -2.019 1.00 97.62 120 CYS A O 1
ATOM 983 N N . ILE A 1 121 ? 4.610 11.432 -0.439 1.00 97.50 121 ILE A N 1
ATOM 984 C CA . ILE A 1 121 ? 5.767 12.154 -0.976 1.00 97.50 121 ILE A CA 1
ATOM 985 C C . ILE A 1 121 ? 6.990 11.246 -0.999 1.00 97.50 121 ILE A C 1
ATOM 987 O O . ILE A 1 121 ? 7.641 11.175 -2.036 1.00 97.50 121 ILE A O 1
ATOM 991 N N . SER A 1 122 ? 7.282 10.511 0.082 1.00 96.25 122 SER A N 1
ATOM 992 C CA . SER A 1 122 ? 8.477 9.657 0.113 1.00 96.25 122 SER A CA 1
ATOM 993 C C . SER A 1 122 ? 8.454 8.618 -1.006 1.00 96.25 122 SER A C 1
ATOM 995 O O . SER A 1 122 ? 9.464 8.407 -1.666 1.00 96.25 122 SER A O 1
ATOM 997 N N . ARG A 1 123 ? 7.282 8.032 -1.282 1.00 94.69 123 ARG A N 1
ATOM 998 C CA . ARG A 1 123 ? 7.086 6.985 -2.293 1.00 94.69 123 ARG A CA 1
ATOM 999 C C . ARG A 1 123 ? 7.147 7.506 -3.730 1.00 94.69 123 ARG A C 1
ATOM 1001 O O . ARG A 1 123 ? 7.644 6.791 -4.604 1.00 94.69 123 ARG A O 1
ATOM 1008 N N . VAL A 1 124 ? 6.669 8.727 -3.964 1.00 95.56 124 VAL A N 1
ATOM 1009 C CA . VAL A 1 124 ? 6.800 9.414 -5.258 1.00 95.56 124 VAL A CA 1
ATOM 1010 C C . VAL A 1 124 ? 8.244 9.865 -5.483 1.00 95.56 124 VAL A C 1
ATOM 1012 O O . VAL A 1 124 ? 8.767 9.662 -6.573 1.00 95.56 124 VAL A O 1
ATOM 1015 N N . PHE A 1 125 ? 8.904 10.401 -4.451 1.00 93.81 125 PHE A N 1
ATOM 1016 C CA . PHE A 1 125 ? 10.285 10.886 -4.512 1.00 93.81 125 PHE A CA 1
ATOM 1017 C C . PHE A 1 125 ? 11.269 9.783 -4.913 1.00 93.81 125 PHE A C 1
ATOM 1019 O O . PHE A 1 125 ? 12.056 9.969 -5.830 1.00 93.81 125 PHE A O 1
ATOM 1026 N N . ILE A 1 126 ? 11.162 8.597 -4.307 1.00 91.88 126 ILE A N 1
ATOM 1027 C CA . ILE A 1 126 ? 12.007 7.440 -4.655 1.00 91.88 126 ILE A CA 1
ATOM 1028 C C . ILE A 1 126 ? 11.573 6.724 -5.947 1.00 91.88 126 ILE A C 1
ATOM 1030 O O . ILE A 1 126 ? 11.946 5.576 -6.160 1.00 91.88 126 ILE A O 1
ATOM 1034 N N . ALA A 1 127 ? 10.703 7.325 -6.767 1.00 91.12 127 ALA A N 1
ATOM 1035 C CA . ALA A 1 127 ? 10.243 6.769 -8.044 1.00 91.12 127 ALA A CA 1
ATOM 1036 C C . ALA A 1 127 ? 9.626 5.349 -7.967 1.00 91.12 127 ALA A C 1
ATOM 1038 O O . ALA A 1 127 ? 9.594 4.607 -8.954 1.00 91.12 127 ALA A O 1
ATOM 1039 N N . THR A 1 128 ? 9.082 4.960 -6.807 1.00 91.00 128 THR A N 1
ATOM 1040 C CA . THR A 1 128 ? 8.452 3.635 -6.620 1.00 91.00 128 THR A CA 1
ATOM 1041 C C . THR A 1 128 ? 6.976 3.607 -6.980 1.00 91.00 128 THR A C 1
ATOM 1043 O O . THR A 1 128 ? 6.447 2.526 -7.254 1.00 91.00 128 THR A O 1
ATOM 1046 N N . HIS A 1 129 ? 6.311 4.765 -6.963 1.00 95.81 129 HIS A N 1
ATOM 1047 C CA . HIS A 1 129 ? 4.892 4.908 -7.264 1.00 95.81 129 HIS A CA 1
ATOM 1048 C C . HIS A 1 129 ? 4.590 6.210 -7.996 1.00 95.81 129 HIS A C 1
ATOM 1050 O O . HIS A 1 129 ? 5.189 7.248 -7.726 1.00 95.81 129 HIS A O 1
ATOM 1056 N N . PHE A 1 130 ? 3.583 6.167 -8.863 1.00 96.50 130 PHE A N 1
ATOM 1057 C CA . PHE A 1 130 ? 2.988 7.376 -9.423 1.00 96.50 130 PHE A CA 1
ATOM 1058 C C . PHE A 1 130 ? 2.036 8.054 -8.420 1.00 96.50 130 PHE A C 1
ATOM 1060 O O . PHE A 1 130 ? 1.451 7.365 -7.575 1.00 96.50 130 PHE A O 1
ATOM 1067 N N . PRO A 1 131 ? 1.782 9.374 -8.551 1.00 97.38 131 PRO A N 1
ATOM 1068 C CA . PRO A 1 131 ? 0.884 10.109 -7.657 1.00 97.38 131 PRO A CA 1
ATOM 1069 C C . PRO A 1 131 ? -0.510 9.480 -7.514 1.00 97.38 131 PRO A C 1
ATOM 1071 O O . PRO A 1 131 ? -1.013 9.325 -6.406 1.00 97.38 131 PRO A O 1
ATOM 1074 N N . HIS A 1 132 ? -1.115 9.019 -8.613 1.00 96.56 132 HIS A N 1
ATOM 1075 C CA . HIS A 1 132 ? -2.437 8.384 -8.557 1.00 96.56 132 HIS A CA 1
ATOM 1076 C C . HIS A 1 132 ? -2.441 7.077 -7.740 1.00 96.56 132 HIS A C 1
ATOM 1078 O O . HIS A 1 132 ? -3.450 6.738 -7.131 1.00 96.56 132 HIS A O 1
ATOM 1084 N N . GLN A 1 133 ? -1.318 6.353 -7.680 1.00 97.75 133 GLN A N 1
ATOM 1085 C CA . GLN A 1 133 ? -1.212 5.064 -6.986 1.00 97.75 133 GLN A CA 1
ATOM 1086 C C . GLN A 1 133 ? -1.132 5.230 -5.472 1.00 97.75 133 GLN A C 1
ATOM 1088 O O . GLN A 1 133 ? -1.674 4.405 -4.731 1.00 97.75 133 GLN A O 1
ATOM 1093 N N . VAL A 1 134 ? -0.443 6.279 -5.011 1.00 97.94 134 VAL A N 1
ATOM 1094 C CA . VAL A 1 134 ? -0.384 6.620 -3.584 1.00 97.94 134 VAL A CA 1
ATOM 1095 C C . VAL A 1 134 ? -1.711 7.216 -3.122 1.00 97.94 134 VAL A C 1
ATOM 1097 O O . VAL A 1 134 ? -2.217 6.797 -2.087 1.00 97.94 134 VAL A O 1
ATOM 1100 N N . VAL A 1 135 ? -2.340 8.074 -3.934 1.00 97.81 135 VAL A N 1
ATOM 1101 C CA . VAL A 1 135 ? -3.676 8.634 -3.663 1.00 97.81 135 VAL A CA 1
ATOM 1102 C C . VAL A 1 135 ? -4.724 7.524 -3.563 1.00 97.81 135 VAL A C 1
ATOM 1104 O O . VAL A 1 135 ? -5.442 7.447 -2.566 1.00 97.81 135 VAL A O 1
ATOM 1107 N N . LEU A 1 136 ? -4.773 6.616 -4.545 1.00 97.44 136 LEU A N 1
ATOM 1108 C CA . LEU A 1 136 ? -5.668 5.457 -4.511 1.00 97.44 136 LEU A CA 1
ATOM 1109 C C . LEU A 1 136 ? -5.395 4.566 -3.292 1.00 97.44 136 LEU A C 1
ATOM 1111 O O . LEU A 1 136 ? -6.335 4.065 -2.683 1.00 97.44 136 LEU A O 1
ATOM 1115 N N . GLY A 1 137 ? -4.124 4.402 -2.913 1.00 97.12 137 GLY A N 1
ATOM 1116 C CA . GLY A 1 137 ? -3.735 3.682 -1.703 1.00 97.12 137 GLY A CA 1
ATOM 1117 C C . GLY A 1 137 ? -4.328 4.299 -0.438 1.00 97.12 137 GLY A C 1
ATOM 1118 O O . GLY A 1 137 ? -4.963 3.581 0.328 1.00 97.12 137 GLY A O 1
ATOM 1119 N N . VAL A 1 138 ? -4.192 5.616 -0.248 1.00 98.12 138 VAL A N 1
ATOM 1120 C CA . VAL A 1 138 ? -4.778 6.322 0.907 1.00 98.12 138 VAL A CA 1
ATOM 1121 C C . VAL A 1 138 ? -6.295 6.140 0.953 1.00 98.12 138 VAL A C 1
ATOM 1123 O O . VAL A 1 138 ? -6.835 5.780 1.997 1.00 98.12 138 VAL A O 1
ATOM 1126 N N . PHE A 1 139 ? -6.993 6.332 -0.171 1.00 97.69 139 PHE A N 1
ATOM 1127 C CA . PHE A 1 139 ? -8.447 6.152 -0.214 1.00 97.69 139 PHE A CA 1
ATOM 1128 C C . PHE A 1 139 ? -8.866 4.711 0.085 1.00 97.69 139 PHE A C 1
ATOM 1130 O O . PHE A 1 139 ? -9.776 4.499 0.884 1.00 97.69 139 PHE A O 1
ATOM 1137 N N . ALA A 1 140 ? -8.192 3.720 -0.501 1.00 96.50 140 ALA A N 1
ATOM 1138 C CA . ALA A 1 140 ? -8.479 2.313 -0.242 1.00 96.50 140 ALA A CA 1
ATOM 1139 C C . ALA A 1 140 ? -8.272 1.949 1.237 1.00 96.50 140 ALA A C 1
ATOM 1141 O O . ALA A 1 140 ? -9.106 1.253 1.811 1.00 96.50 140 ALA A O 1
ATOM 1142 N N . GLY A 1 141 ? -7.206 2.446 1.873 1.00 95.75 141 GLY A N 1
ATOM 1143 C CA . GLY A 1 141 ? -6.940 2.191 3.290 1.00 95.75 141 GLY A CA 1
ATOM 1144 C C . GLY A 1 141 ? -7.974 2.837 4.212 1.00 95.75 141 GLY A C 1
ATOM 1145 O O . GLY A 1 141 ? -8.465 2.183 5.129 1.00 95.75 141 GLY A O 1
ATOM 1146 N N . ILE A 1 142 ? -8.386 4.077 3.924 1.00 96.31 142 ILE A N 1
ATOM 1147 C CA . ILE A 1 142 ? -9.483 4.748 4.642 1.00 96.31 142 ILE A CA 1
ATOM 1148 C C . ILE A 1 142 ? -10.788 3.953 4.514 1.00 96.31 142 ILE A C 1
ATOM 1150 O O . ILE A 1 142 ? -11.454 3.715 5.516 1.00 96.31 142 ILE A O 1
ATOM 1154 N N . LEU A 1 143 ? -11.144 3.511 3.303 1.00 95.44 143 LEU A N 1
ATOM 1155 C CA . LEU A 1 143 ? -12.370 2.743 3.065 1.00 95.44 143 LEU A CA 1
ATOM 1156 C C . LEU A 1 143 ? -12.366 1.402 3.805 1.00 95.44 143 LEU A C 1
ATOM 1158 O O . LEU A 1 143 ? -13.377 1.032 4.400 1.00 95.44 143 LEU A O 1
ATOM 1162 N N . VAL A 1 144 ? -11.236 0.686 3.795 1.00 92.62 144 VAL A N 1
ATOM 1163 C CA . VAL A 1 144 ? -11.091 -0.568 4.546 1.00 92.62 144 VAL A CA 1
ATOM 1164 C C . VAL A 1 144 ? -11.218 -0.307 6.046 1.00 92.62 144 VAL A C 1
ATOM 1166 O O . VAL A 1 144 ? -11.988 -0.994 6.711 1.00 92.62 144 VAL A O 1
ATOM 1169 N N . ALA A 1 145 ? -10.523 0.693 6.589 1.00 92.25 145 ALA A N 1
ATOM 1170 C CA . ALA A 1 145 ? -10.608 1.013 8.011 1.00 92.25 145 ALA A CA 1
ATOM 1171 C C . ALA A 1 145 ? -12.031 1.413 8.436 1.00 92.25 145 ALA A C 1
ATOM 1173 O O . ALA A 1 145 ? -12.530 0.907 9.441 1.00 92.25 145 ALA A O 1
ATOM 1174 N N . GLU A 1 146 ? -12.708 2.253 7.651 1.00 91.44 146 GLU A N 1
ATOM 1175 C CA . GLU A 1 146 ? -14.073 2.706 7.931 1.00 91.44 146 GLU A CA 1
ATOM 1176 C C . GLU A 1 146 ? -15.080 1.548 7.884 1.00 91.44 146 GLU A C 1
ATOM 1178 O O . GLU A 1 146 ? -15.888 1.382 8.798 1.00 91.44 146 GLU A O 1
ATOM 1183 N N . ALA A 1 147 ? -14.999 0.673 6.875 1.00 89.12 147 ALA A N 1
ATOM 1184 C CA . ALA A 1 147 ? -15.861 -0.508 6.786 1.00 89.12 147 ALA A CA 1
ATOM 1185 C C . ALA A 1 147 ? -15.717 -1.429 8.015 1.00 89.12 147 ALA A C 1
ATOM 1187 O O . ALA A 1 147 ? -16.691 -2.021 8.492 1.00 89.12 147 ALA A O 1
ATOM 1188 N N . PHE A 1 148 ? -14.503 -1.532 8.556 1.00 83.00 148 PHE A N 1
ATOM 1189 C CA . PHE A 1 148 ? -14.213 -2.338 9.740 1.00 83.00 148 PHE A CA 1
ATOM 1190 C C . PHE A 1 148 ? -14.630 -1.657 11.045 1.00 83.00 148 PHE A C 1
ATOM 1192 O O . PHE A 1 148 ? -15.014 -2.354 11.987 1.00 83.00 148 PHE A O 1
ATOM 1199 N N . GLU A 1 149 ? -14.615 -0.326 11.111 1.00 81.56 149 GLU A N 1
ATOM 1200 C CA . GLU A 1 149 ? -15.082 0.418 12.282 1.00 81.56 149 GLU A CA 1
ATOM 1201 C C . GLU A 1 149 ? -16.581 0.191 12.532 1.00 81.56 149 GLU A C 1
ATOM 1203 O O . GLU A 1 149 ? -16.985 -0.055 13.672 1.00 81.56 149 GLU A O 1
ATOM 1208 N N . HIS A 1 150 ? -17.388 0.150 11.465 1.00 77.31 150 HIS A N 1
ATOM 1209 C CA . HIS A 1 1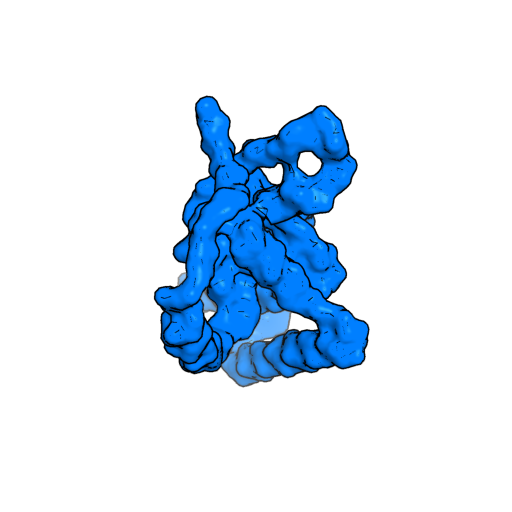50 ? -18.834 -0.118 11.538 1.00 77.31 150 HIS A CA 1
ATOM 1210 C C . HIS A 1 150 ? -19.191 -1.597 11.744 1.00 77.31 150 HIS A C 1
ATOM 1212 O O . HIS A 1 150 ? -20.336 -1.928 12.057 1.00 77.31 150 HIS A O 1
ATOM 1218 N N . THR A 1 151 ? -18.224 -2.510 11.624 1.00 74.38 151 THR A N 1
ATOM 1219 C CA . THR A 1 151 ? -18.467 -3.950 11.767 1.00 74.38 151 THR A CA 1
ATOM 1220 C C . THR A 1 151 ? -18.226 -4.407 13.211 1.00 74.38 151 THR A C 1
ATOM 1222 O O . THR A 1 151 ? -17.138 -4.836 13.603 1.00 74.38 151 THR A O 1
ATOM 1225 N N . SER A 1 152 ? -19.281 -4.371 14.029 1.00 58.88 152 SER A N 1
ATOM 1226 C CA . SER A 1 152 ? -19.253 -4.741 15.458 1.00 58.88 152 SER A CA 1
ATOM 1227 C C . SER A 1 152 ? -18.834 -6.196 15.742 1.00 58.88 152 SER A C 1
ATOM 1229 O O . SER A 1 152 ? -18.322 -6.486 16.824 1.00 58.88 152 SER A O 1
ATOM 1231 N N . ALA A 1 153 ? -18.968 -7.101 14.765 1.00 58.59 153 ALA A N 1
ATOM 1232 C CA . ALA A 1 153 ? -18.615 -8.522 14.882 1.00 58.59 153 ALA A CA 1
ATOM 1233 C C . ALA A 1 153 ? -17.107 -8.792 15.077 1.00 58.59 153 ALA A C 1
ATOM 1235 O O . ALA A 1 153 ? -16.715 -9.867 15.530 1.00 58.59 153 ALA A O 1
ATOM 1236 N N . ILE A 1 154 ? -16.250 -7.824 14.751 1.00 61.84 154 ILE A N 1
ATOM 1237 C CA . ILE A 1 154 ? -14.788 -7.989 14.740 1.00 61.84 154 ILE A CA 1
ATOM 1238 C C . ILE A 1 154 ? -14.177 -7.720 16.123 1.00 61.84 154 ILE A C 1
ATOM 1240 O O . ILE A 1 154 ? -13.131 -8.268 16.471 1.00 61.84 154 ILE A O 1
ATOM 1244 N N . GLN A 1 155 ? -14.870 -6.945 16.962 1.00 59.03 155 GLN A N 1
ATOM 1245 C CA . GLN A 1 155 ? -14.391 -6.530 18.286 1.00 59.03 155 GLN A CA 1
ATOM 1246 C C . GLN A 1 155 ? -14.422 -7.659 19.332 1.00 59.03 155 GLN A C 1
ATOM 1248 O O . GLN A 1 155 ? -13.750 -7.568 20.358 1.00 59.03 155 GLN A O 1
ATOM 1253 N N . THR A 1 156 ? -15.182 -8.727 19.077 1.00 62.56 156 THR A N 1
ATOM 1254 C CA . THR A 1 156 ? -15.349 -9.897 19.960 1.00 62.56 156 THR A CA 1
ATOM 1255 C C . THR A 1 156 ? -14.960 -11.213 19.280 1.00 62.56 156 THR A C 1
ATOM 1257 O O . THR A 1 156 ? -15.321 -12.294 19.752 1.00 62.56 156 THR A O 1
ATOM 1260 N N . ALA A 1 157 ? -14.217 -11.144 18.171 1.00 65.56 157 ALA A N 1
ATOM 1261 C CA . ALA A 1 157 ? -13.852 -12.316 17.390 1.00 65.56 157 ALA A CA 1
ATOM 1262 C C . ALA A 1 157 ? -13.021 -13.313 18.220 1.00 65.56 157 ALA A C 1
ATOM 1264 O O . ALA A 1 157 ? -11.960 -12.990 18.752 1.00 65.56 157 ALA A O 1
ATOM 1265 N N . SER A 1 158 ? -13.503 -14.555 18.312 1.00 75.62 158 SER A N 1
ATOM 1266 C CA . SER A 1 158 ? -12.742 -15.651 18.917 1.00 75.62 158 SER A CA 1
ATOM 1267 C C . SER A 1 158 ? -11.548 -16.042 18.039 1.00 75.62 158 SER A C 1
ATOM 1269 O O . SER A 1 158 ? -11.590 -15.886 16.816 1.00 75.62 158 SER A O 1
ATOM 1271 N N . LEU A 1 159 ? -10.512 -16.650 18.631 1.00 79.19 159 LEU A N 1
ATOM 1272 C CA . LEU A 1 159 ? -9.365 -17.199 17.889 1.00 79.19 159 LEU A CA 1
ATOM 1273 C C . LEU A 1 159 ? -9.805 -18.134 16.745 1.00 79.19 159 LEU A C 1
ATOM 1275 O O . LEU A 1 159 ? -9.212 -18.150 15.671 1.00 79.19 159 LEU A O 1
ATOM 1279 N N . ARG A 1 160 ? -10.903 -18.874 16.946 1.00 81.56 160 ARG A N 1
ATOM 1280 C CA . ARG A 1 160 ? -11.485 -19.755 15.927 1.00 81.56 160 ARG A CA 1
ATOM 1281 C C . ARG A 1 160 ? -11.992 -18.984 14.709 1.00 81.56 160 ARG A C 1
ATOM 1283 O O . ARG A 1 160 ? -11.828 -19.460 13.590 1.00 81.56 160 ARG A O 1
ATOM 1290 N N . MET A 1 161 ? -12.601 -17.818 14.920 1.00 82.69 161 MET A N 1
ATOM 1291 C CA . MET A 1 161 ? -13.022 -16.936 13.831 1.00 82.69 161 MET A CA 1
ATOM 1292 C C . MET A 1 161 ? -11.802 -16.385 13.091 1.00 82.69 161 MET A C 1
ATOM 1294 O O . MET A 1 161 ? -11.780 -16.411 11.868 1.00 82.69 161 MET A O 1
ATOM 1298 N N . TYR A 1 162 ? -10.754 -15.989 13.820 1.00 81.62 162 TYR A N 1
ATOM 1299 C CA . TYR A 1 162 ? -9.504 -15.519 13.220 1.00 81.62 162 TYR A CA 1
ATOM 1300 C C . TYR A 1 162 ? -8.880 -16.558 12.284 1.00 81.62 162 TYR A C 1
ATOM 1302 O O . TYR A 1 162 ? -8.604 -16.257 11.123 1.00 81.62 162 TYR A O 1
ATOM 1310 N N . ILE A 1 163 ? -8.722 -17.798 12.758 1.00 87.12 163 ILE A N 1
ATOM 1311 C CA . ILE A 1 163 ? -8.170 -18.898 11.955 1.00 87.12 163 ILE A CA 1
ATOM 1312 C C . ILE A 1 163 ? -9.046 -19.164 10.726 1.00 87.12 163 ILE A C 1
ATOM 1314 O O . ILE A 1 163 ? -8.522 -19.284 9.622 1.00 87.12 163 ILE A O 1
ATOM 1318 N N . LYS A 1 164 ? -10.376 -19.214 10.892 1.00 88.88 164 LYS A N 1
ATOM 1319 C CA . LYS A 1 164 ? -11.306 -19.439 9.776 1.00 88.88 164 LYS A CA 1
ATOM 1320 C C . LYS A 1 164 ? -11.217 -18.346 8.717 1.00 88.88 164 LYS A C 1
ATOM 1322 O O . LYS A 1 164 ? -11.140 -18.674 7.538 1.00 88.88 164 LYS A O 1
ATOM 1327 N N . THR A 1 165 ? -11.206 -17.075 9.115 1.00 88.06 165 THR A N 1
ATOM 1328 C CA . THR A 1 165 ? -11.116 -15.968 8.159 1.00 88.06 165 THR A CA 1
ATOM 1329 C C . THR A 1 165 ? -9.766 -15.958 7.457 1.00 88.06 165 THR A C 1
ATOM 1331 O O . THR A 1 165 ? -9.740 -15.855 6.241 1.00 88.06 165 THR A O 1
ATOM 1334 N N . ASN A 1 166 ? -8.649 -16.135 8.169 1.00 88.56 166 ASN A N 1
ATOM 1335 C CA . ASN A 1 166 ? -7.328 -16.192 7.531 1.00 88.56 166 ASN A CA 1
ATOM 1336 C C . ASN A 1 166 ? -7.222 -17.356 6.539 1.00 88.56 166 ASN A C 1
ATOM 1338 O O . ASN A 1 166 ? -6.731 -17.174 5.429 1.00 88.56 166 ASN A O 1
ATOM 1342 N N . LEU A 1 167 ? -7.737 -18.533 6.907 1.00 92.56 167 LEU A N 1
ATOM 1343 C CA . LEU A 1 167 ? -7.789 -19.680 6.006 1.00 92.56 167 LEU A CA 1
ATOM 1344 C C . LEU A 1 167 ? -8.650 -19.382 4.772 1.00 92.56 167 LEU A C 1
ATOM 1346 O 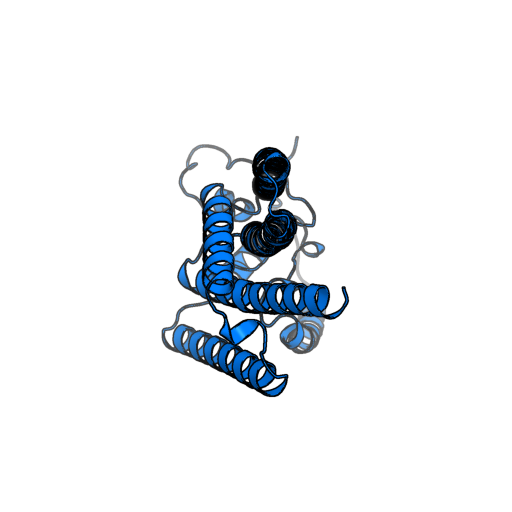O . LEU A 1 167 ? -8.238 -19.686 3.658 1.00 92.56 167 LEU A O 1
ATOM 1350 N N . PHE A 1 168 ? -9.813 -18.755 4.955 1.00 93.69 168 PHE A N 1
ATOM 1351 C CA . PHE A 1 168 ? -10.673 -18.334 3.851 1.00 93.69 168 PHE A CA 1
ATOM 1352 C C . PHE A 1 168 ? -9.968 -17.338 2.921 1.00 93.69 168 PHE A C 1
ATOM 1354 O O . PHE A 1 168 ? -9.942 -17.557 1.714 1.00 93.69 168 PHE A O 1
ATOM 1361 N N . LEU A 1 169 ? -9.352 -16.285 3.467 1.00 92.88 169 LEU A N 1
ATOM 1362 C CA . LEU A 1 169 ? -8.607 -15.283 2.699 1.00 92.88 169 LEU A CA 1
ATOM 1363 C C . LEU A 1 169 ? -7.451 -15.912 1.919 1.00 92.88 169 LEU A C 1
ATOM 1365 O O . LEU A 1 169 ? -7.235 -15.562 0.759 1.00 92.88 169 LEU A O 1
ATOM 1369 N N . PHE A 1 170 ? -6.733 -16.851 2.538 1.00 92.88 170 PHE A N 1
ATOM 1370 C CA . PHE A 1 170 ? -5.642 -17.582 1.904 1.00 92.88 170 PHE A CA 1
ATOM 1371 C C . PHE A 1 170 ? -6.140 -18.473 0.764 1.00 92.88 170 PHE A C 1
ATOM 1373 O O . PHE A 1 170 ? -5.620 -18.386 -0.345 1.00 92.88 170 PHE A O 1
ATOM 1380 N N . ILE A 1 171 ? -7.172 -19.290 1.006 1.00 94.81 171 ILE A N 1
ATOM 1381 C CA . ILE A 1 171 ? -7.778 -20.148 -0.023 1.00 94.81 171 ILE A CA 1
ATOM 1382 C C . ILE A 1 171 ? -8.313 -19.295 -1.171 1.00 94.81 171 ILE A C 1
ATOM 1384 O O . ILE A 1 171 ? -8.106 -19.645 -2.329 1.00 94.81 171 ILE A O 1
ATOM 1388 N N . PHE A 1 172 ? -8.952 -18.162 -0.871 1.00 95.12 172 PHE A N 1
ATOM 1389 C CA . PHE A 1 172 ? -9.428 -17.242 -1.895 1.00 95.12 172 PHE A CA 1
ATOM 1390 C C . PHE A 1 172 ? -8.269 -16.665 -2.705 1.00 95.12 172 PHE A C 1
ATOM 1392 O O . PHE A 1 172 ? -8.308 -16.717 -3.928 1.00 95.12 172 PHE A O 1
ATOM 1399 N N . ALA A 1 173 ? -7.228 -16.139 -2.054 1.00 91.94 173 ALA A N 1
ATOM 1400 C CA . ALA A 1 173 ? -6.079 -15.565 -2.750 1.00 91.94 173 ALA A CA 1
ATOM 1401 C C . ALA A 1 173 ? -5.374 -16.611 -3.626 1.00 91.94 173 ALA A C 1
ATOM 1403 O O . ALA A 1 173 ? -5.023 -16.320 -4.767 1.00 91.94 173 ALA A O 1
ATOM 1404 N N . LEU A 1 174 ? -5.223 -17.842 -3.127 1.00 92.75 174 LEU A N 1
ATOM 1405 C CA . LEU A 1 174 ? -4.665 -18.958 -3.886 1.00 92.75 174 LEU A CA 1
ATOM 1406 C C . LEU A 1 174 ? -5.563 -19.349 -5.066 1.00 92.75 174 LEU A C 1
ATOM 1408 O O . LEU A 1 174 ? -5.075 -19.499 -6.182 1.00 92.75 174 LEU A O 1
ATOM 1412 N N . GLY A 1 175 ? -6.869 -19.487 -4.844 1.00 93.56 175 GLY A N 1
ATOM 1413 C CA . GLY A 1 175 ? -7.837 -19.808 -5.892 1.00 93.56 175 GLY A CA 1
ATOM 1414 C C . GLY A 1 175 ? -7.899 -18.728 -6.971 1.00 93.56 175 GLY A C 1
ATOM 1415 O O . GLY A 1 175 ? -7.937 -19.043 -8.158 1.00 93.56 175 GLY A O 1
ATOM 1416 N N . PHE A 1 176 ? -7.827 -17.459 -6.576 1.00 92.44 176 PHE A N 1
ATOM 1417 C CA . PHE A 1 176 ? -7.789 -16.323 -7.488 1.00 92.44 176 PHE A CA 1
ATOM 1418 C C . PHE A 1 176 ? -6.477 -16.281 -8.282 1.00 92.44 176 PHE A C 1
ATOM 1420 O O . PHE A 1 176 ? -6.515 -16.138 -9.501 1.00 92.44 176 PHE A O 1
ATOM 1427 N N . TYR A 1 177 ? -5.332 -16.520 -7.632 1.00 89.00 177 TYR A N 1
ATOM 1428 C CA . TYR A 1 177 ? -4.037 -16.677 -8.301 1.00 89.00 177 TYR A CA 1
ATOM 1429 C C . TYR A 1 177 ? -4.072 -17.793 -9.354 1.00 89.00 177 TYR A C 1
ATOM 1431 O O . TYR A 1 177 ? -3.681 -17.577 -10.500 1.00 89.00 177 TYR A O 1
ATOM 1439 N N . LEU A 1 178 ? -4.568 -18.979 -8.985 1.00 91.94 178 LEU A N 1
ATOM 1440 C CA . LEU A 1 178 ? -4.671 -20.114 -9.904 1.00 91.94 178 LEU A CA 1
ATOM 1441 C C . LEU A 1 178 ? -5.639 -19.824 -11.056 1.00 91.94 178 LEU A C 1
ATOM 1443 O O . LEU A 1 178 ? -5.339 -20.174 -12.191 1.00 91.94 178 LEU A O 1
ATOM 1447 N N . SER A 1 179 ? -6.757 -19.147 -10.787 1.00 92.12 179 SER A N 1
ATOM 1448 C CA . SER A 1 179 ? -7.727 -18.755 -11.817 1.00 92.12 179 SER A CA 1
ATOM 1449 C C . SER A 1 179 ? -7.124 -17.777 -12.825 1.00 92.12 179 SER A C 1
ATOM 1451 O O . SER A 1 179 ? -7.239 -17.996 -14.025 1.00 92.12 179 SER A O 1
ATOM 1453 N N . LEU A 1 180 ? -6.428 -16.735 -12.361 1.00 89.69 180 LEU A N 1
ATOM 1454 C CA . LEU A 1 180 ? -5.730 -15.793 -13.242 1.00 89.69 180 LEU A CA 1
ATOM 1455 C C . LEU A 1 180 ? -4.647 -16.499 -14.069 1.00 89.69 180 LEU A C 1
ATOM 1457 O O . LEU A 1 180 ? -4.545 -16.269 -15.270 1.00 89.69 180 LEU A O 1
ATOM 1461 N N . LYS A 1 181 ? -3.906 -17.431 -13.458 1.00 87.81 181 LYS A N 1
ATOM 1462 C CA . LYS A 1 181 ? -2.915 -18.250 -14.164 1.00 87.81 181 LYS A CA 1
ATOM 1463 C C . LYS A 1 181 ? -3.543 -19.153 -15.233 1.00 87.81 181 LYS A C 1
ATOM 1465 O O . LYS A 1 181 ? -2.952 -19.330 -16.289 1.00 87.81 181 LYS A O 1
ATOM 1470 N N . LEU A 1 182 ? -4.724 -19.722 -14.978 1.00 92.31 182 LEU A N 1
ATOM 1471 C CA . LEU A 1 182 ? -5.463 -20.526 -15.963 1.00 92.31 182 LEU A CA 1
ATOM 1472 C C . LEU A 1 182 ? -5.966 -19.690 -17.148 1.00 92.31 182 LEU A C 1
ATOM 1474 O O . LEU A 1 182 ? -6.102 -20.222 -18.243 1.00 92.31 182 LEU A O 1
ATOM 1478 N N . LEU A 1 183 ? -6.216 -18.397 -16.936 1.00 91.88 183 LEU A N 1
ATOM 1479 C CA . LEU A 1 183 ? -6.571 -17.436 -17.984 1.00 91.88 183 LEU A CA 1
ATOM 1480 C C . LEU A 1 183 ? -5.345 -16.873 -18.729 1.00 91.88 183 LEU A C 1
ATOM 1482 O O . LEU A 1 183 ? -5.489 -15.905 -19.468 1.00 91.88 183 LEU A O 1
ATOM 1486 N N . ASP A 1 184 ? -4.158 -17.455 -18.522 1.00 89.31 184 ASP A N 1
ATOM 1487 C CA . ASP A 1 184 ? -2.877 -17.017 -19.100 1.00 89.31 184 ASP A CA 1
ATOM 1488 C C . ASP A 1 184 ? -2.490 -15.568 -18.739 1.00 89.31 184 ASP A C 1
ATOM 1490 O O . ASP A 1 184 ? -1.752 -14.882 -19.444 1.00 89.31 184 ASP A O 1
ATOM 1494 N N . ILE A 1 185 ? -2.987 -15.081 -17.598 1.00 88.19 185 ILE A N 1
ATOM 1495 C CA . ILE A 1 185 ? -2.635 -13.767 -17.066 1.00 88.19 185 ILE A CA 1
ATOM 1496 C C . ILE A 1 185 ? -1.392 -13.920 -16.184 1.00 88.19 185 ILE A C 1
ATOM 1498 O O . ILE A 1 185 ? -1.455 -14.459 -15.075 1.00 88.19 185 ILE A O 1
ATOM 1502 N N . ASP A 1 186 ? -0.249 -13.417 -16.656 1.00 85.12 186 ASP A N 1
ATOM 1503 C CA . ASP A 1 186 ? 1.001 -13.442 -15.894 1.00 85.12 186 ASP A CA 1
ATOM 1504 C C . ASP A 1 186 ? 0.962 -12.447 -14.723 1.00 85.12 186 ASP A C 1
ATOM 1506 O O . ASP A 1 186 ? 1.103 -11.241 -14.901 1.00 85.12 186 ASP A O 1
ATOM 1510 N N . LEU A 1 187 ? 0.817 -12.945 -13.492 1.00 82.62 187 LEU A N 1
ATOM 1511 C CA . LEU A 1 187 ? 0.880 -12.114 -12.280 1.00 82.62 187 LEU A CA 1
ATOM 1512 C C . LEU A 1 187 ? 2.307 -11.677 -11.915 1.00 82.62 187 LEU A C 1
ATOM 1514 O O . LEU A 1 187 ? 2.484 -10.782 -11.086 1.00 82.62 187 LEU A O 1
ATOM 1518 N N . LEU A 1 188 ? 3.325 -12.327 -12.481 1.00 85.50 188 LEU A N 1
ATOM 1519 C CA . LEU A 1 188 ? 4.738 -12.038 -12.253 1.00 85.50 188 LEU A CA 1
ATOM 1520 C C . LEU A 1 188 ? 5.334 -11.153 -13.351 1.00 85.50 188 LEU A C 1
ATOM 1522 O O . LEU A 1 188 ? 6.538 -10.908 -13.316 1.00 85.50 188 LEU A O 1
ATOM 1526 N N . TRP A 1 189 ? 4.509 -10.602 -14.246 1.00 88.38 189 TRP A N 1
ATOM 1527 C CA . TRP A 1 189 ? 4.912 -9.743 -15.365 1.00 88.38 189 TRP A CA 1
ATOM 1528 C C . TRP A 1 189 ? 5.832 -8.576 -14.958 1.00 88.38 189 TRP A C 1
ATOM 1530 O O . TRP A 1 189 ? 6.666 -8.116 -15.741 1.00 88.38 189 TRP A O 1
ATOM 1540 N N . SER A 1 190 ? 5.697 -8.081 -13.721 1.00 90.56 190 SER A N 1
ATOM 1541 C CA . SER A 1 190 ? 6.499 -6.981 -13.183 1.00 90.56 190 SER A CA 1
ATOM 1542 C C . SER A 1 190 ? 7.893 -7.418 -12.721 1.00 90.56 190 SER A C 1
ATOM 1544 O O . SER A 1 190 ? 8.797 -6.589 -12.651 1.00 90.56 190 SER A O 1
ATOM 1546 N N . VAL A 1 191 ? 8.110 -8.708 -12.438 1.00 89.50 191 VAL A N 1
ATOM 1547 C CA . VAL A 1 191 ? 9.394 -9.237 -11.950 1.00 89.50 191 VAL A CA 1
ATOM 1548 C C . VAL A 1 191 ? 10.494 -9.141 -13.015 1.00 89.50 191 VAL A C 1
ATOM 1550 O O . VAL A 1 191 ? 11.567 -8.636 -12.680 1.00 89.50 191 VAL A O 1
ATOM 1553 N N . PRO A 1 192 ? 10.286 -9.560 -14.282 1.00 90.00 192 PRO A N 1
ATOM 1554 C CA . PRO A 1 192 ? 11.274 -9.347 -15.337 1.00 90.00 192 PRO A CA 1
ATOM 1555 C C . PRO A 1 192 ? 11.620 -7.868 -15.538 1.00 90.00 192 PRO A C 1
ATOM 1557 O O . PRO A 1 192 ? 12.790 -7.537 -15.711 1.00 90.00 192 PRO A O 1
ATOM 1560 N N . LYS A 1 193 ? 10.630 -6.970 -15.447 1.00 90.88 193 LYS A N 1
ATOM 1561 C CA . LYS A 1 193 ? 10.841 -5.518 -15.571 1.00 90.88 193 LYS A CA 1
ATOM 1562 C C . LYS A 1 193 ? 11.696 -4.974 -14.432 1.00 90.88 193 LYS A C 1
ATOM 1564 O O . LYS A 1 193 ? 12.662 -4.263 -14.685 1.00 90.88 193 LYS A O 1
ATOM 1569 N N . ALA A 1 194 ? 11.391 -5.370 -13.197 1.00 89.94 194 ALA A N 1
ATOM 1570 C CA . ALA A 1 194 ? 12.182 -5.004 -12.028 1.00 89.94 194 ALA A CA 1
ATOM 1571 C C . ALA A 1 194 ? 13.632 -5.497 -12.144 1.00 89.94 194 ALA A C 1
ATOM 1573 O O . ALA A 1 194 ? 14.559 -4.732 -11.912 1.00 89.94 194 ALA A O 1
ATOM 1574 N N . LYS A 1 195 ? 13.840 -6.751 -12.571 1.00 90.19 195 LYS A N 1
ATOM 1575 C CA . LYS A 1 195 ? 15.184 -7.313 -12.780 1.00 90.19 195 LYS A CA 1
ATOM 1576 C C . LYS A 1 195 ? 15.965 -6.604 -13.885 1.00 90.19 195 LYS A C 1
ATOM 1578 O O . LYS A 1 195 ? 17.172 -6.462 -13.759 1.00 90.19 195 LYS A O 1
ATOM 1583 N N . LYS A 1 196 ? 15.288 -6.194 -14.959 1.00 90.88 196 LYS A N 1
ATOM 1584 C CA . LYS A 1 196 ? 15.913 -5.536 -16.110 1.00 90.88 196 LYS A CA 1
ATOM 1585 C C . LYS A 1 196 ? 16.342 -4.101 -15.804 1.00 90.88 196 LYS A C 1
ATOM 1587 O O . LYS A 1 196 ? 17.396 -3.683 -16.260 1.00 90.88 196 LYS A O 1
ATOM 1592 N N . TRP A 1 197 ? 15.512 -3.356 -15.078 1.00 91.44 197 TRP A N 1
ATOM 1593 C CA . TRP A 1 197 ? 15.662 -1.904 -14.936 1.00 91.44 197 TRP A CA 1
ATOM 1594 C C . TRP A 1 197 ? 16.125 -1.449 -13.549 1.00 91.44 197 TRP A C 1
ATOM 1596 O O . TRP A 1 197 ? 16.245 -0.248 -13.313 1.00 91.44 197 TRP A O 1
ATOM 1606 N N . CYS A 1 198 ? 16.375 -2.376 -12.623 1.00 90.75 198 CYS A N 1
ATOM 1607 C CA . CYS A 1 198 ? 16.978 -2.037 -11.340 1.00 90.75 198 CYS A CA 1
ATOM 1608 C C . CYS A 1 198 ? 18.473 -1.729 -11.503 1.00 90.75 198 CYS A C 1
ATOM 1610 O O . CYS A 1 198 ? 19.207 -2.515 -12.098 1.00 90.75 198 CYS A O 1
ATOM 1612 N N . ALA A 1 199 ? 18.928 -0.614 -10.929 1.00 88.00 199 ALA A N 1
ATOM 1613 C CA . ALA A 1 199 ? 20.313 -0.150 -11.040 1.00 88.00 199 ALA A CA 1
ATOM 1614 C C . ALA A 1 199 ? 21.337 -1.068 -10.349 1.00 88.00 199 ALA A C 1
ATOM 1616 O O . ALA A 1 199 ? 22.495 -1.128 -10.767 1.00 88.00 199 ALA A O 1
ATOM 1617 N N . ASN A 1 200 ? 20.919 -1.772 -9.293 1.00 86.94 200 ASN A N 1
ATOM 1618 C CA . ASN A 1 200 ? 21.747 -2.728 -8.568 1.00 86.94 200 ASN A CA 1
ATOM 1619 C C . ASN A 1 200 ? 20.933 -4.001 -8.263 1.00 86.94 200 ASN A C 1
ATOM 1621 O O . ASN A 1 200 ? 19.921 -3.914 -7.564 1.00 86.94 200 ASN A O 1
ATOM 1625 N N . PRO A 1 201 ? 21.362 -5.188 -8.732 1.00 84.19 201 PRO A N 1
ATOM 1626 C CA . PRO A 1 201 ? 20.644 -6.437 -8.488 1.00 84.19 201 PRO A CA 1
ATOM 1627 C C . PRO A 1 201 ? 20.472 -6.778 -6.998 1.00 84.19 201 PRO A C 1
ATOM 1629 O O . PRO A 1 201 ? 19.485 -7.424 -6.648 1.00 84.19 201 PRO A O 1
ATOM 1632 N N . ASP A 1 202 ? 21.356 -6.301 -6.118 1.00 84.81 202 ASP A N 1
ATOM 1633 C CA . ASP A 1 202 ? 21.259 -6.509 -4.666 1.00 84.81 202 ASP A CA 1
ATOM 1634 C C . ASP A 1 202 ? 20.108 -5.713 -4.027 1.00 84.81 202 ASP A C 1
ATOM 1636 O O . ASP A 1 202 ? 19.672 -6.021 -2.920 1.00 84.81 202 ASP A O 1
ATOM 1640 N N . TRP A 1 203 ? 19.579 -4.694 -4.713 1.00 86.44 203 TRP A N 1
ATOM 1641 C CA . TRP A 1 203 ? 18.432 -3.901 -4.248 1.00 86.44 203 TRP A CA 1
ATOM 1642 C C . TRP A 1 203 ? 17.085 -4.517 -4.630 1.00 86.44 203 TRP A C 1
ATOM 1644 O O . TRP A 1 203 ? 16.030 -3.996 -4.258 1.00 86.44 203 TRP A O 1
ATOM 1654 N N . ILE A 1 204 ? 17.091 -5.614 -5.393 1.00 82.19 204 ILE A N 1
ATOM 1655 C CA . ILE A 1 204 ? 15.870 -6.283 -5.831 1.00 82.19 204 ILE A CA 1
ATOM 1656 C C . ILE A 1 204 ? 15.204 -6.932 -4.619 1.00 82.19 204 ILE A C 1
ATOM 1658 O O . ILE A 1 204 ? 15.557 -8.024 -4.177 1.00 82.19 204 ILE A O 1
ATOM 1662 N N . ASN A 1 205 ? 14.154 -6.281 -4.126 1.00 67.75 205 ASN A N 1
ATOM 1663 C CA . ASN A 1 205 ? 13.369 -6.780 -3.007 1.00 67.75 205 ASN A CA 1
ATOM 1664 C C . ASN A 1 205 ? 12.359 -7.826 -3.506 1.00 67.75 205 ASN A C 1
ATOM 1666 O O . ASN A 1 205 ? 11.183 -7.542 -3.779 1.00 67.75 205 ASN A O 1
ATOM 1670 N N . ILE A 1 206 ? 12.846 -9.063 -3.640 1.00 58.22 206 ILE A N 1
ATOM 1671 C CA . ILE A 1 206 ? 12.078 -10.276 -3.979 1.00 58.22 206 ILE A CA 1
ATOM 1672 C C . ILE A 1 206 ? 10.972 -10.534 -2.937 1.00 58.22 206 ILE A C 1
ATOM 1674 O O . ILE A 1 206 ? 9.901 -11.042 -3.289 1.00 58.22 206 ILE A O 1
ATOM 1678 N N . ASP A 1 207 ? 11.194 -10.089 -1.697 1.00 50.00 207 ASP A N 1
ATOM 1679 C CA . ASP A 1 207 ? 10.314 -10.243 -0.530 1.00 50.00 207 ASP A CA 1
ATOM 1680 C C . ASP A 1 207 ? 8.993 -9.464 -0.611 1.00 50.00 207 ASP A C 1
ATOM 1682 O O . ASP A 1 207 ? 8.083 -9.684 0.181 1.00 50.00 207 ASP A O 1
ATOM 1686 N N . THR A 1 208 ? 8.827 -8.610 -1.624 1.00 49.91 208 THR A N 1
ATOM 1687 C CA . THR A 1 208 ? 7.568 -7.887 -1.883 1.00 49.91 208 THR A CA 1
ATOM 1688 C C . THR A 1 208 ? 6.558 -8.680 -2.724 1.00 49.91 208 THR A C 1
ATOM 1690 O O . THR A 1 208 ? 5.477 -8.174 -3.036 1.00 49.91 208 THR A O 1
ATOM 1693 N N . THR A 1 209 ? 6.877 -9.930 -3.085 1.00 46.19 209 THR A N 1
ATOM 1694 C CA . THR A 1 209 ? 5.935 -10.859 -3.730 1.00 46.19 209 THR A CA 1
ATOM 1695 C C . THR A 1 209 ? 5.313 -11.808 -2.697 1.00 46.19 209 THR A C 1
ATOM 1697 O O . THR A 1 209 ? 6.033 -12.340 -1.855 1.00 46.19 209 THR A O 1
ATOM 1700 N N . PRO A 1 210 ? 4.000 -12.102 -2.774 1.00 45.34 210 PRO A N 1
ATOM 1701 C CA . PRO A 1 210 ? 3.259 -12.887 -1.768 1.00 45.34 210 PRO A CA 1
ATOM 1702 C C . PRO A 1 210 ? 3.775 -14.324 -1.542 1.00 45.34 210 PRO A C 1
ATOM 1704 O O . PRO A 1 210 ? 3.354 -14.982 -0.598 1.00 45.34 210 PRO A O 1
ATOM 1707 N N . PHE A 1 211 ? 4.699 -14.815 -2.378 1.00 43.53 211 PHE A N 1
ATOM 1708 C CA . PHE A 1 211 ? 5.286 -16.159 -2.296 1.00 43.53 211 PHE A CA 1
ATOM 1709 C C . PHE A 1 211 ? 6.811 -16.169 -2.078 1.00 43.53 211 PHE A C 1
ATOM 1711 O O . PHE A 1 211 ? 7.439 -17.224 -2.196 1.00 43.53 211 PHE A O 1
ATOM 1718 N N . ALA A 1 212 ? 7.432 -15.029 -1.760 1.00 41.69 212 ALA A N 1
ATOM 1719 C CA . ALA A 1 212 ? 8.888 -14.914 -1.636 1.00 41.69 212 ALA A CA 1
ATOM 1720 C C . ALA A 1 212 ? 9.496 -15.906 -0.629 1.00 41.69 212 ALA A C 1
ATOM 1722 O O . ALA A 1 212 ? 10.443 -16.616 -0.961 1.00 41.69 212 ALA A O 1
ATOM 1723 N N . GLY A 1 213 ? 8.873 -16.080 0.542 1.00 34.50 213 GLY A N 1
ATOM 1724 C CA . GLY A 1 213 ? 9.361 -17.010 1.569 1.00 34.50 213 GLY A CA 1
ATOM 1725 C C . GLY A 1 213 ? 9.340 -18.496 1.170 1.00 34.50 213 GLY A C 1
ATOM 1726 O O . GLY A 1 213 ? 10.084 -19.297 1.740 1.00 34.50 213 GLY A O 1
ATOM 1727 N N . LEU A 1 214 ? 8.516 -18.884 0.187 1.00 39.25 214 LEU A N 1
ATOM 1728 C CA . LEU A 1 214 ? 8.472 -20.254 -0.346 1.00 39.25 214 LEU A CA 1
ATOM 1729 C C . LEU A 1 214 ? 9.420 -20.420 -1.540 1.00 39.25 214 LEU A C 1
ATOM 1731 O O . LEU A 1 214 ? 10.058 -21.458 -1.698 1.00 39.25 214 LEU A O 1
ATOM 1735 N N . ARG A 1 215 ? 9.536 -19.372 -2.360 1.00 38.25 215 ARG A N 1
ATOM 1736 C CA . ARG A 1 215 ? 10.365 -19.349 -3.561 1.00 38.25 215 ARG A CA 1
ATOM 1737 C C . ARG A 1 215 ? 11.855 -19.238 -3.245 1.00 38.25 215 ARG A C 1
ATOM 1739 O O . ARG A 1 215 ? 12.628 -19.833 -3.981 1.00 38.25 215 ARG A O 1
ATOM 1746 N N . ASN A 1 216 ? 12.263 -18.558 -2.171 1.00 40.06 216 ASN A N 1
ATOM 1747 C CA . ASN A 1 216 ? 13.682 -18.407 -1.819 1.00 40.06 216 ASN A CA 1
ATOM 1748 C C . ASN A 1 216 ? 14.367 -19.773 -1.624 1.00 40.06 216 ASN A C 1
ATOM 1750 O O . ASN A 1 216 ? 15.441 -19.977 -2.166 1.00 40.06 216 ASN A O 1
ATOM 1754 N N . ARG A 1 217 ? 13.682 -20.773 -1.046 1.00 42.44 217 ARG A N 1
ATOM 1755 C CA . ARG A 1 217 ? 14.210 -22.150 -0.934 1.00 42.44 217 ARG A CA 1
ATOM 1756 C C . ARG A 1 217 ? 14.292 -22.923 -2.256 1.00 42.44 217 ARG A C 1
ATOM 1758 O O . ARG A 1 217 ? 15.097 -23.837 -2.378 1.00 42.44 217 ARG A O 1
ATOM 1765 N N . VAL A 1 218 ? 13.456 -22.590 -3.238 1.00 45.41 218 VAL A N 1
ATOM 1766 C CA . VAL A 1 218 ? 13.425 -23.271 -4.547 1.00 45.41 218 VAL A CA 1
ATOM 1767 C C . VAL A 1 218 ? 14.361 -22.579 -5.547 1.00 45.41 218 VAL A C 1
ATOM 1769 O O . VAL A 1 218 ? 15.058 -23.241 -6.312 1.00 45.41 218 VAL A O 1
ATOM 1772 N N . LEU A 1 219 ? 14.436 -21.246 -5.507 1.00 46.72 219 LEU A N 1
ATOM 1773 C CA . LEU A 1 219 ? 15.324 -20.441 -6.340 1.00 46.72 219 LEU A CA 1
ATOM 1774 C C . LEU A 1 219 ? 16.753 -20.364 -5.807 1.00 46.72 219 LEU A C 1
ATOM 1776 O O . LEU A 1 219 ? 17.633 -20.243 -6.642 1.00 46.72 219 LEU A O 1
ATOM 1780 N N . GLU A 1 220 ? 17.031 -20.483 -4.503 1.00 46.25 220 GLU A N 1
ATOM 1781 C CA . GLU A 1 220 ? 18.418 -20.680 -4.035 1.00 46.25 220 GLU A CA 1
ATOM 1782 C C . GLU A 1 220 ? 19.011 -21.955 -4.640 1.00 46.25 220 GLU A C 1
ATOM 1784 O O . GLU A 1 220 ? 20.133 -21.930 -5.138 1.00 46.25 220 GLU A O 1
ATOM 1789 N N . ASN A 1 221 ? 18.220 -23.031 -4.721 1.00 39.03 221 ASN A N 1
ATOM 1790 C CA . ASN A 1 221 ? 18.651 -24.283 -5.344 1.00 39.03 221 ASN A CA 1
ATOM 1791 C C . ASN A 1 221 ? 18.805 -24.175 -6.871 1.00 39.03 221 ASN A C 1
ATOM 1793 O O . ASN A 1 221 ? 19.669 -24.831 -7.441 1.00 39.03 221 ASN A O 1
ATOM 1797 N N . THR A 1 222 ? 18.011 -23.327 -7.536 1.00 45.09 222 THR A N 1
ATOM 1798 C CA . THR A 1 222 ? 18.082 -23.147 -9.001 1.00 45.09 222 THR A CA 1
ATOM 1799 C C . THR A 1 222 ? 19.168 -22.132 -9.400 1.00 45.09 222 THR A C 1
ATOM 1801 O O . THR A 1 222 ? 19.896 -22.333 -10.365 1.00 45.09 222 THR A O 1
ATOM 1804 N N . ALA A 1 223 ? 19.353 -21.069 -8.612 1.00 46.00 223 ALA A N 1
ATOM 1805 C CA . ALA A 1 223 ? 20.374 -20.043 -8.820 1.00 46.00 223 ALA A CA 1
ATOM 1806 C C . ALA A 1 223 ? 21.784 -20.534 -8.460 1.00 46.00 223 ALA A C 1
ATOM 1808 O O . ALA A 1 223 ? 22.752 -20.046 -9.038 1.00 46.00 223 ALA A O 1
ATOM 1809 N N . ALA A 1 224 ? 21.917 -21.506 -7.548 1.00 47.41 224 ALA A N 1
ATOM 1810 C CA . ALA A 1 224 ? 23.182 -22.200 -7.312 1.00 47.41 224 ALA A CA 1
ATOM 1811 C C . ALA A 1 224 ? 23.630 -23.029 -8.532 1.00 47.41 224 ALA A C 1
ATOM 1813 O O . ALA A 1 224 ? 24.830 -23.177 -8.747 1.00 47.41 224 ALA A O 1
ATOM 1814 N N . MET A 1 225 ? 22.688 -23.511 -9.354 1.00 41.34 225 MET A N 1
ATOM 1815 C CA . MET A 1 225 ? 22.984 -24.237 -10.594 1.00 41.34 225 MET A CA 1
ATOM 1816 C C . MET A 1 225 ? 23.304 -23.282 -11.758 1.00 41.34 225 MET A C 1
ATOM 1818 O O . MET A 1 225 ? 24.326 -23.460 -12.412 1.00 41.34 225 MET A O 1
ATOM 1822 N N . ASP A 1 226 ? 22.542 -22.195 -11.938 1.00 42.66 226 ASP A N 1
ATOM 1823 C CA . ASP A 1 226 ? 22.803 -21.187 -12.990 1.00 42.66 226 ASP A CA 1
ATOM 1824 C C . ASP A 1 226 ? 24.116 -20.403 -12.778 1.00 42.66 226 ASP A C 1
ATOM 1826 O O . ASP A 1 226 ? 24.762 -19.961 -13.733 1.00 42.66 226 ASP A O 1
ATOM 1830 N N . ARG A 1 227 ? 24.541 -20.212 -11.519 1.00 45.94 227 ARG A N 1
ATOM 1831 C CA . ARG A 1 227 ? 25.795 -19.512 -11.184 1.00 45.94 227 ARG A CA 1
ATOM 1832 C C . ARG A 1 227 ? 27.037 -20.374 -11.466 1.00 45.94 227 ARG A C 1
ATOM 1834 O O . ARG A 1 227 ? 28.120 -19.816 -11.612 1.00 45.94 227 ARG A O 1
ATOM 1841 N N . ALA A 1 228 ? 26.880 -21.696 -11.596 1.00 40.91 228 ALA A N 1
ATOM 1842 C CA . ALA A 1 228 ? 27.943 -22.602 -12.036 1.00 40.91 228 ALA A CA 1
ATOM 1843 C C . ALA A 1 228 ? 28.110 -22.621 -13.570 1.00 40.91 228 ALA A C 1
ATOM 1845 O O . ALA A 1 228 ? 29.202 -22.906 -14.052 1.00 40.91 228 ALA A O 1
ATOM 1846 N N . GLU A 1 229 ? 27.072 -22.258 -14.334 1.00 41.47 229 GLU A N 1
ATOM 1847 C CA . GLU A 1 229 ? 27.097 -22.266 -15.806 1.00 41.47 229 GLU A CA 1
ATOM 1848 C C . GLU A 1 229 ? 27.535 -20.924 -16.426 1.00 41.47 229 GLU A C 1
ATOM 1850 O O . GLU A 1 229 ? 28.118 -20.895 -17.507 1.00 41.47 229 GLU A O 1
ATOM 1855 N N . LYS A 1 230 ? 27.339 -19.791 -15.734 1.00 42.06 230 LYS A N 1
ATOM 1856 C CA . LYS A 1 230 ? 27.653 -18.449 -16.273 1.00 42.06 230 LYS A CA 1
ATOM 1857 C C . LYS A 1 230 ? 29.086 -17.949 -16.081 1.00 42.06 230 LYS A C 1
ATOM 1859 O O . LYS A 1 230 ? 29.374 -16.805 -16.429 1.00 42.06 230 LYS A O 1
ATOM 1864 N N . HIS A 1 231 ? 30.012 -18.770 -15.589 1.00 38.91 231 HIS A N 1
ATOM 1865 C CA . HIS A 1 231 ? 31.398 -18.330 -15.389 1.00 38.91 231 HIS A CA 1
ATOM 1866 C C . HIS A 1 231 ? 32.261 -18.296 -16.667 1.00 38.91 231 HIS A C 1
ATOM 1868 O O . HIS A 1 231 ? 33.478 -18.152 -16.560 1.00 38.91 231 HIS A O 1
ATOM 1874 N N . GLN A 1 232 ? 31.671 -18.395 -17.867 1.00 39.00 232 GLN A N 1
ATOM 1875 C CA . GLN A 1 232 ? 32.461 -18.593 -19.086 1.00 39.00 232 GLN A CA 1
ATOM 1876 C C . GLN A 1 232 ? 32.011 -17.873 -20.368 1.00 39.00 232 GLN A C 1
ATOM 1878 O O . GLN A 1 232 ? 32.397 -18.325 -21.440 1.00 39.00 232 GLN A O 1
ATOM 1883 N N . GLN A 1 233 ? 31.292 -16.741 -20.311 1.00 33.91 233 GLN A N 1
ATOM 1884 C CA . GLN A 1 233 ? 31.133 -15.895 -21.513 1.00 33.91 233 GLN A CA 1
ATOM 1885 C C . GLN A 1 233 ? 30.758 -14.425 -21.219 1.00 33.91 233 GLN A C 1
ATOM 1887 O O . GLN A 1 233 ? 29.627 -14.115 -20.865 1.00 33.91 233 GLN A O 1
ATOM 1892 N N . GLU A 1 234 ? 31.781 -13.571 -21.354 1.00 32.94 234 GLU A N 1
ATOM 1893 C CA . GLU A 1 234 ? 31.843 -12.222 -21.965 1.00 32.94 234 GLU A CA 1
ATOM 1894 C C . GLU A 1 234 ? 30.856 -11.079 -21.598 1.00 32.94 234 GLU A C 1
ATOM 1896 O O . GLU A 1 234 ? 29.639 -11.164 -21.726 1.00 32.94 234 GLU A O 1
ATOM 1901 N N . THR A 1 235 ? 31.459 -9.930 -21.253 1.00 35.25 235 THR A N 1
ATOM 1902 C CA . THR A 1 235 ? 30.987 -8.527 -21.382 1.00 35.25 235 THR A CA 1
ATOM 1903 C C . THR A 1 235 ? 31.495 -7.936 -22.725 1.00 35.25 235 THR A C 1
ATOM 1905 O O . THR A 1 235 ? 32.460 -8.506 -23.241 1.00 35.25 235 THR A O 1
ATOM 1908 N N . PRO A 1 236 ? 30.967 -6.818 -23.307 1.00 46.50 236 PRO A N 1
ATOM 1909 C CA . PRO A 1 236 ? 30.590 -5.579 -22.600 1.00 46.50 236 PRO A CA 1
ATOM 1910 C C . PRO A 1 236 ? 29.397 -4.740 -23.133 1.00 46.50 236 PRO A C 1
ATOM 1912 O O . PRO A 1 236 ? 28.912 -4.921 -24.240 1.00 46.50 236 PRO A O 1
ATOM 1915 N N . ASN A 1 237 ? 29.041 -3.741 -22.310 1.00 36.66 237 ASN A N 1
ATOM 1916 C CA . ASN A 1 237 ? 28.339 -2.479 -22.605 1.00 36.66 237 ASN A CA 1
ATOM 1917 C C . ASN A 1 237 ? 26.865 -2.498 -23.049 1.00 36.66 237 ASN A C 1
ATOM 1919 O O . ASN A 1 237 ? 26.553 -2.701 -24.211 1.00 36.66 237 ASN A O 1
ATOM 1923 N N . ASP A 1 238 ? 25.993 -2.132 -22.103 1.00 31.50 238 ASP A N 1
ATOM 1924 C CA . ASP A 1 238 ? 25.087 -0.973 -22.221 1.00 31.50 238 ASP A CA 1
ATOM 1925 C C . ASP A 1 238 ? 24.542 -0.652 -20.824 1.00 31.50 238 ASP A C 1
ATOM 1927 O O . ASP A 1 238 ? 23.375 -0.854 -20.481 1.00 31.50 238 ASP A O 1
ATOM 1931 N N . THR A 1 239 ? 25.437 -0.204 -19.948 1.00 37.50 239 THR A N 1
ATOM 1932 C CA . THR A 1 239 ? 25.034 0.343 -18.659 1.00 37.50 239 THR A CA 1
ATOM 1933 C C . THR A 1 239 ? 24.643 1.792 -18.881 1.00 37.50 239 THR A C 1
ATOM 1935 O O . THR A 1 239 ? 25.489 2.682 -18.886 1.00 37.50 239 THR A O 1
ATOM 1938 N N . ILE A 1 240 ? 23.342 2.029 -19.061 1.00 41.69 240 ILE A N 1
ATOM 1939 C CA . ILE A 1 240 ? 22.745 3.362 -18.933 1.00 41.69 240 ILE A CA 1
ATOM 1940 C C . ILE A 1 240 ? 22.754 3.708 -17.437 1.00 41.69 240 ILE A C 1
ATOM 1942 O O . ILE A 1 240 ? 21.729 3.709 -16.760 1.00 41.69 240 ILE A O 1
ATOM 1946 N N . TYR A 1 241 ? 23.949 3.919 -16.887 1.00 46.88 241 TYR A N 1
ATOM 1947 C CA . TYR A 1 241 ? 24.097 4.728 -15.694 1.00 46.88 241 TYR A CA 1
ATOM 1948 C C . TYR A 1 241 ? 24.024 6.173 -16.149 1.00 46.88 241 TYR A C 1
ATOM 1950 O O . TYR A 1 241 ? 24.643 6.552 -17.142 1.00 46.88 241 TYR A O 1
ATOM 1958 N N . CYS A 1 242 ? 23.232 6.958 -15.435 1.00 48.47 242 CYS A N 1
ATOM 1959 C CA . CYS A 1 242 ? 23.224 8.395 -15.594 1.00 48.47 242 CYS A CA 1
ATOM 1960 C C . CYS A 1 242 ? 24.641 8.887 -15.310 1.00 48.47 242 CYS A C 1
ATOM 1962 O O . CYS A 1 242 ? 25.104 8.825 -14.174 1.00 48.47 242 CYS A O 1
ATOM 1964 N N . GLN A 1 243 ? 25.358 9.229 -16.373 1.00 39.09 243 GLN A N 1
ATOM 1965 C CA . GLN A 1 243 ? 26.630 9.915 -16.275 1.00 39.09 243 GLN A CA 1
ATOM 1966 C C . GLN A 1 243 ? 26.312 11.399 -16.122 1.00 39.09 243 GLN A C 1
ATOM 1968 O O . GLN A 1 243 ? 25.520 11.931 -16.904 1.00 39.09 243 GLN A O 1
ATOM 1973 N N . ASP A 1 244 ? 26.883 12.004 -15.083 1.00 37.53 244 ASP A N 1
ATOM 1974 C CA . ASP A 1 244 ? 26.950 13.458 -14.914 1.00 37.53 244 ASP A CA 1
ATOM 1975 C C . ASP A 1 244 ? 27.708 14.126 -16.075 1.00 37.53 244 ASP A C 1
ATOM 1977 O O . ASP A 1 244 ? 28.697 13.525 -16.568 1.00 37.53 244 ASP A O 1
#

pLDDT: mean 79.99, std 19.07, range [31.5, 98.31]

Sequence (244 aa):
MSKLNQVVGTKMIWVAVIGDWFNLIFKWILFGHRPYWWVQETMIYPNQSSPCLEQFPITCETGPGSPSGHAMGSSCVWYVMVTAALSYTVRWKDKSAVTLHRLTWSFLWSIFWIIQISVCISRVFIATHFPHQVVLGVFAGILVAEAFEHTSAIQTASLRMYIKTNLFLFIFALGFYLSLKLLDIDLLWSVPKAKKWCANPDWINIDTTPFAGLRNRVLENTAAMDRAEKHQQETPNDTIYCQD

InterPro domains:
  IPR000326 Phosphatidic acid phosphatase type 2/haloperoxidase [PF01569] (11-146)
  IPR000326 Phosphatidic acid phosphatase type 2/haloperoxidase [SM00014] (8-149)
  IPR036938 Phosphatidic acid phosphatase type 2/haloperoxidase superfamily [SSF48317] (14-148)

Radius of gyration: 22.31 Å; chains: 1; bounding box: 53×46×61 Å

Foldseek 3Di:
DVLLVLLLVLLLVVLLLVLVLVQQVQLLVVQADFQLLCQVVDCPPVPHDRDDADADLQQLEQTHPAAPSQLLSLLLNLLSVLVSVLVVLVVDPDPVSVVVSVVSNVVSVVVSVVVSVVSLCVCVNNRNHDNVNSVNSNVSNNVSNVVSVPPPCSSPDDPVNVVVVSVVSVVVSVVVVVVCVVVVNDSSVRNVSSCVRPLDNSSNPCVNDPCSVVVCVVVVVVVVVVVVVPPDDDDDDDNPDPDD

Organism: NCBI:txid364589

Secondary structure (DSSP, 8-state):
-HHHHHHHHHHHHHHHHHHHHHHHHHHHHH----HHHHHHH-TT-TTSPPPP----TTT-B-S--SS-HHHHHHHHHHHHHHHHHHHHHTT--SHHHHHHHHHHHHHHHHHHHHHHHHHHHHHHHTTSS-HHHHHHHHHHHHHHHHHHHS-GGGTT--HHHHHHHHHHHHHHHHHHHHHHHHTT--TTTHHHHHHHH-S-GGG-BGGGSTTHHHHHHHHHHHHHHHHHHSTT------------